Protein AF-M5G7X9-F1 (afdb_monomer_lite)

Sequence (302 aa):
MVVLEAIARPTIDKAMAALERKAQIYDKLQKGQTGGLSEKEYDMLLVDFDRKAMEDRYESGSGSEDEDESLRVPKAPTEDDPIVEYEDEFGRVRTARKSEVPRHLAKQDEDEPPEEEFDPYLLRGAETLGHFPVFEPSAERVAQIAESSKETNPAQHYDSTYENRARAAGFYQFSKDEEVRKKEMEELKKTREETERRRKEEGVDDEEEDIGPQPAAVAEPAEVPKPEEKQGPVLSKAAEKRKRELEERRQLIEAKRRKVFGDEEMQRRNEAARFKAADDFLAELEQEILSKGKGKAKSPES

Organism: Dacryopinax primogenitus (strain DJM 731) (NCBI:txid1858805)

Foldseek 3Di:
DDDPPPDDPVVVVVVVVVVVLVVQLVVLVLVQFCSLDAPVRVVPDPDDSVVVNVCVVVVDDDDDVPPPCVVPDDDDDDPPWDWDWWQDPVRDTDIDTNRNHRPVGRDRPPPDDPPPPPPVPPDDDDPCPPDDPDDDDDPVRVVVVVVVCVVPDPLPDDDCVPPPDDDDPPDDDADSDPVRNVVVVVVVVVVVVVVVVVCVVVPVDPPVPPPDPDPPDDDDDDDDDDDDDDDPDPPPPVRVVVVVVVVVVVVVVVVVVCVPQNDVRVVVVVVVVVVVVVVVVVVVVVVVVVVVVVPPDDDDDD

Secondary structure (DSSP, 8-state):
---STTS-HHHHHHHHHHHHHHHHHHHHHHTTB-TT--HHHHHT-SS-HHHHHHHHHHS-S-SSTTS-GGGS--PPPPTT--EEEEE-TTS-EEEEEGGGSBGGGSPP-TTSPP--S--TT---SSTTTT--------HHHHHHHHHHHHHS-TT----GGG--SPPPTT--PPPSSHHHHHHHHHHHHHHHHHHHHHHHHTT------------------PPPPPP--PPPP---HHHHHHHHHHHHHHHHHHHHHHHHH-HHHHHHHHHHHHHHHHHHHHHHHHHHHHHHHTT---PPP-

pLDDT: mean 75.19, std 17.28, range [33.69, 96.75]

InterPro domains:
  IPR025066 Coiled-coil domain-containing protein 174-like [PTHR15885] (9-265)

Structure (mmCIF, N/CA/C/O backbone):
data_AF-M5G7X9-F1
#
_entry.id   AF-M5G7X9-F1
#
loop_
_atom_site.group_PDB
_atom_site.id
_atom_site.type_symbol
_atom_site.label_atom_id
_atom_site.label_alt_id
_atom_site.label_comp_id
_atom_site.label_asym_id
_atom_site.label_entity_id
_atom_site.label_seq_id
_atom_site.pdbx_PDB_ins_code
_atom_site.Cartn_x
_atom_site.Cartn_y
_atom_site.Cartn_z
_atom_site.occupancy
_atom_site.B_iso_or_equiv
_atom_site.auth_seq_id
_atom_site.auth_comp_id
_atom_site.auth_asym_id
_atom_site.auth_atom_id
_atom_site.pdbx_PDB_model_num
ATOM 1 N N . MET A 1 1 ? 42.054 5.522 3.081 1.00 43.44 1 MET A N 1
ATOM 2 C CA . MET A 1 1 ? 41.901 5.565 1.612 1.00 43.44 1 MET A CA 1
ATOM 3 C C . MET A 1 1 ? 42.621 4.371 0.974 1.00 43.44 1 MET A C 1
ATOM 5 O O . MET A 1 1 ? 43.519 4.577 0.181 1.00 43.44 1 MET A O 1
ATOM 9 N N . VAL A 1 2 ? 42.277 3.127 1.344 1.00 49.31 2 VAL A N 1
ATOM 10 C CA . VAL A 1 2 ? 42.862 1.904 0.747 1.00 49.31 2 VAL A CA 1
ATOM 11 C C . VAL A 1 2 ? 41.882 0.734 0.942 1.00 49.31 2 VAL A C 1
ATOM 13 O O . VAL A 1 2 ? 42.030 -0.007 1.902 1.00 49.31 2 VAL A O 1
ATOM 16 N N . VAL A 1 3 ? 40.839 0.595 0.108 1.00 48.19 3 VAL A N 1
ATOM 17 C CA . VAL A 1 3 ? 40.066 -0.677 -0.001 1.00 48.19 3 VAL A CA 1
ATOM 18 C C . VAL A 1 3 ? 39.431 -0.890 -1.397 1.00 48.19 3 VAL A C 1
ATOM 20 O O . VAL A 1 3 ? 38.517 -1.690 -1.541 1.00 48.19 3 VAL A O 1
ATOM 23 N N . LEU A 1 4 ? 39.875 -0.199 -2.456 1.00 54.50 4 LEU A N 1
ATOM 24 C CA . LEU A 1 4 ? 39.346 -0.422 -3.821 1.00 54.50 4 LEU A CA 1
ATOM 25 C C . LEU A 1 4 ? 40.272 -1.269 -4.716 1.00 54.50 4 LEU A C 1
ATOM 27 O O . LEU A 1 4 ? 39.896 -1.623 -5.826 1.00 54.50 4 LEU A O 1
ATOM 31 N N . GLU A 1 5 ? 41.465 -1.639 -4.243 1.00 55.75 5 GLU A N 1
ATOM 32 C CA . GLU A 1 5 ? 42.507 -2.280 -5.066 1.00 55.75 5 GLU A CA 1
ATOM 33 C C . GLU A 1 5 ? 42.349 -3.798 -5.286 1.00 55.75 5 GLU A C 1
ATOM 35 O O . GLU A 1 5 ? 43.158 -4.392 -5.994 1.00 55.75 5 GLU A O 1
ATOM 40 N N . ALA A 1 6 ? 41.322 -4.446 -4.725 1.00 60.72 6 ALA A N 1
ATOM 41 C CA . ALA A 1 6 ? 41.191 -5.910 -4.762 1.00 60.72 6 ALA A CA 1
ATOM 42 C C . ALA A 1 6 ? 40.149 -6.456 -5.760 1.00 60.72 6 ALA A C 1
ATOM 44 O O . ALA A 1 6 ? 39.876 -7.656 -5.752 1.00 60.72 6 ALA A O 1
ATOM 45 N N . ILE A 1 7 ? 39.562 -5.623 -6.627 1.00 64.12 7 ILE A N 1
ATOM 46 C CA . ILE A 1 7 ? 38.724 -6.115 -7.733 1.00 64.12 7 ILE A CA 1
ATOM 47 C C . ILE A 1 7 ? 39.639 -6.356 -8.936 1.00 64.12 7 ILE A C 1
ATOM 49 O O . ILE A 1 7 ? 40.389 -5.470 -9.345 1.00 64.12 7 ILE A O 1
ATOM 53 N N . ALA A 1 8 ? 39.611 -7.565 -9.500 1.00 73.94 8 ALA A N 1
ATOM 54 C CA . ALA A 1 8 ? 40.471 -7.915 -10.623 1.00 73.94 8 ALA A CA 1
ATOM 55 C C . ALA A 1 8 ? 40.231 -6.953 -11.806 1.00 73.94 8 ALA A C 1
ATOM 57 O O . ALA A 1 8 ? 39.091 -6.698 -12.197 1.00 73.94 8 ALA A O 1
ATOM 58 N N . ARG A 1 9 ? 41.303 -6.448 -12.424 1.00 74.81 9 ARG A N 1
ATOM 59 C CA . ARG A 1 9 ? 41.232 -5.605 -13.634 1.00 74.81 9 ARG A CA 1
ATOM 60 C C . ARG A 1 9 ? 40.264 -6.134 -14.715 1.00 74.81 9 ARG A C 1
ATOM 62 O O . ARG A 1 9 ? 39.396 -5.367 -15.114 1.00 74.81 9 ARG A O 1
ATOM 69 N N . PRO A 1 10 ? 40.250 -7.437 -15.080 1.00 76.75 10 PRO A N 1
ATOM 70 C CA . PRO A 1 10 ? 39.301 -7.945 -16.079 1.00 76.75 10 PRO A CA 1
ATOM 71 C C . PRO A 1 10 ? 37.828 -7.880 -15.647 1.00 76.75 10 PRO A C 1
ATOM 73 O O . PRO A 1 10 ? 36.942 -7.857 -16.497 1.00 76.75 10 PRO A O 1
ATOM 76 N N . THR A 1 11 ? 37.531 -7.878 -14.344 1.00 83.69 11 THR A N 1
ATOM 77 C CA . THR A 1 11 ? 36.159 -7.654 -13.858 1.00 83.69 11 THR A CA 1
ATOM 78 C C . THR A 1 11 ? 35.755 -6.185 -13.944 1.00 83.69 11 THR A C 1
ATOM 80 O O . THR A 1 11 ? 34.597 -5.909 -14.247 1.00 83.69 11 THR A O 1
ATOM 83 N N . ILE A 1 12 ? 36.698 -5.255 -13.762 1.00 87.94 12 ILE A N 1
ATOM 84 C CA . ILE A 1 12 ? 36.462 -3.815 -13.941 1.00 87.94 12 ILE A CA 1
ATOM 85 C C . ILE A 1 12 ? 36.233 -3.507 -15.421 1.00 87.94 12 ILE A C 1
ATOM 87 O O . ILE A 1 12 ? 35.232 -2.884 -15.753 1.00 87.94 12 ILE A O 1
ATOM 91 N N . ASP A 1 13 ? 37.080 -4.027 -16.310 1.00 87.81 13 ASP A N 1
ATOM 92 C CA . ASP A 1 13 ? 36.965 -3.796 -17.755 1.00 87.81 13 ASP A CA 1
ATOM 93 C C . ASP A 1 13 ? 35.621 -4.311 -18.304 1.00 87.81 13 ASP A C 1
ATOM 95 O O . ASP A 1 13 ? 34.958 -3.641 -19.095 1.00 87.81 13 ASP A O 1
ATOM 99 N N . LYS A 1 14 ? 35.155 -5.476 -17.827 1.00 88.62 14 LYS A N 1
ATOM 100 C CA . LYS A 1 14 ? 33.826 -6.014 -18.168 1.00 88.62 14 LYS A CA 1
ATOM 101 C C . LYS A 1 14 ? 32.685 -5.152 -17.627 1.00 88.62 14 LYS A C 1
ATOM 103 O O . LYS A 1 14 ? 31.698 -4.947 -18.332 1.00 88.62 14 LYS A O 1
ATOM 108 N N . ALA A 1 15 ? 32.804 -4.662 -16.393 1.00 88.19 15 ALA A N 1
ATOM 109 C CA . ALA A 1 15 ? 31.803 -3.783 -15.797 1.00 88.19 15 ALA A CA 1
ATOM 110 C C . ALA A 1 15 ? 31.726 -2.442 -16.543 1.00 88.19 15 ALA A C 1
ATOM 112 O O . ALA A 1 15 ? 30.629 -1.980 -16.847 1.00 88.19 15 ALA A O 1
ATOM 113 N N . MET A 1 16 ? 32.873 -1.867 -16.911 1.00 89.62 16 MET A N 1
ATOM 114 C CA . MET A 1 16 ? 32.953 -0.658 -17.730 1.00 89.62 16 MET A CA 1
ATOM 115 C C . MET A 1 16 ? 32.328 -0.879 -19.107 1.00 89.62 16 MET A C 1
ATOM 117 O O . MET A 1 16 ? 31.471 -0.100 -19.503 1.00 89.62 16 MET A O 1
ATOM 121 N N . ALA A 1 17 ? 32.648 -1.981 -19.791 1.00 89.12 17 ALA A N 1
ATOM 122 C CA . ALA A 1 17 ? 32.038 -2.303 -21.081 1.00 89.12 17 ALA A CA 1
ATOM 123 C C . ALA A 1 17 ? 30.507 -2.461 -20.993 1.00 89.12 17 ALA A C 1
ATOM 125 O O . ALA A 1 17 ? 29.781 -2.028 -21.888 1.00 89.12 17 ALA A O 1
ATOM 126 N N . ALA A 1 18 ? 29.992 -3.053 -19.911 1.00 89.81 18 ALA A N 1
ATOM 127 C CA . ALA A 1 18 ? 28.552 -3.171 -19.687 1.00 89.81 18 ALA A CA 1
ATOM 128 C C . ALA A 1 18 ? 27.891 -1.812 -19.400 1.00 89.81 18 ALA A C 1
ATOM 130 O O . ALA A 1 18 ? 26.800 -1.549 -19.904 1.00 89.81 18 ALA A O 1
ATOM 131 N N . LEU A 1 19 ? 28.541 -0.946 -18.618 1.00 90.38 19 LEU A N 1
ATOM 132 C CA . LEU A 1 19 ? 28.062 0.412 -18.351 1.00 90.38 19 LEU A CA 1
ATOM 133 C C . LEU A 1 19 ? 28.084 1.278 -19.611 1.00 90.38 19 LEU A C 1
ATOM 135 O O . LEU A 1 19 ? 27.112 1.978 -19.871 1.00 90.38 19 LEU A O 1
ATOM 139 N N . GLU A 1 20 ? 29.131 1.175 -20.429 1.00 89.25 20 GLU A N 1
ATOM 140 C CA . GLU A 1 20 ? 29.214 1.864 -21.719 1.00 89.25 20 GLU A CA 1
ATOM 141 C C . GLU A 1 20 ? 28.076 1.451 -22.656 1.00 89.25 20 GLU A C 1
ATOM 143 O O . GLU A 1 20 ? 27.445 2.313 -23.262 1.00 89.25 20 GLU A O 1
ATOM 148 N N . ARG A 1 21 ? 27.768 0.149 -22.751 1.00 87.50 21 ARG A N 1
ATOM 149 C CA . ARG A 1 21 ? 26.630 -0.337 -23.550 1.00 87.50 21 ARG A CA 1
ATOM 150 C C . ARG A 1 21 ? 25.301 0.224 -23.048 1.00 87.50 21 ARG A C 1
ATOM 152 O O . ARG A 1 21 ? 24.490 0.674 -23.848 1.00 87.50 21 ARG A O 1
ATOM 159 N N . LYS A 1 22 ? 25.088 0.240 -21.730 1.00 90.38 22 LYS A N 1
ATOM 160 C CA . LYS A 1 22 ? 23.868 0.802 -21.129 1.00 90.38 22 LYS A CA 1
ATOM 161 C C . LYS A 1 22 ? 23.750 2.306 -21.359 1.00 90.38 22 LYS A C 1
ATOM 163 O O . LYS A 1 22 ? 22.659 2.767 -21.662 1.00 90.38 22 LYS A O 1
ATOM 168 N N . ALA A 1 23 ? 24.854 3.046 -21.260 1.00 89.81 23 ALA A N 1
ATOM 169 C CA . ALA A 1 23 ? 24.882 4.475 -21.555 1.00 89.81 23 ALA A CA 1
ATOM 170 C C . ALA A 1 23 ? 24.507 4.748 -23.021 1.00 89.81 23 ALA A C 1
ATOM 172 O O . ALA A 1 23 ? 23.676 5.601 -23.292 1.00 89.81 23 ALA A O 1
ATOM 173 N N . GLN A 1 24 ? 25.034 3.961 -23.965 1.00 87.75 24 GLN A N 1
ATOM 174 C CA . GLN A 1 24 ? 24.669 4.086 -25.382 1.00 87.75 24 GLN A CA 1
ATOM 175 C C . GLN A 1 24 ? 23.181 3.822 -25.641 1.00 87.75 24 GLN A C 1
ATOM 177 O O . GLN A 1 24 ? 22.572 4.531 -26.436 1.00 87.75 24 GLN A O 1
ATOM 182 N N . ILE A 1 25 ? 22.603 2.806 -24.994 1.00 89.88 25 ILE A N 1
ATOM 183 C CA . ILE A 1 25 ? 21.169 2.506 -25.102 1.00 89.88 25 ILE A CA 1
ATOM 184 C C . ILE A 1 25 ? 20.348 3.654 -24.509 1.00 89.88 25 ILE A C 1
ATOM 186 O O . ILE A 1 25 ? 19.418 4.131 -25.147 1.00 89.88 25 ILE A O 1
ATOM 190 N N . TYR A 1 26 ? 20.723 4.135 -23.323 1.00 89.69 26 TYR A N 1
ATOM 191 C CA . TYR A 1 26 ? 20.041 5.232 -22.643 1.00 89.69 26 TYR A CA 1
ATOM 192 C C . TYR A 1 26 ? 20.028 6.518 -23.484 1.00 89.69 26 TYR A C 1
ATOM 194 O O . TYR A 1 26 ? 18.974 7.127 -23.636 1.00 89.69 26 TYR A O 1
ATOM 202 N N . ASP A 1 27 ? 21.154 6.881 -24.104 1.00 87.88 27 ASP A N 1
ATOM 203 C CA . ASP A 1 27 ? 21.241 8.064 -24.968 1.00 87.88 27 ASP A CA 1
ATOM 204 C C . ASP A 1 27 ? 20.324 7.949 -26.196 1.00 87.88 27 ASP A C 1
ATOM 206 O O . ASP A 1 27 ? 19.719 8.931 -26.622 1.00 87.88 27 ASP A O 1
ATOM 210 N N . LYS A 1 28 ? 20.195 6.745 -26.770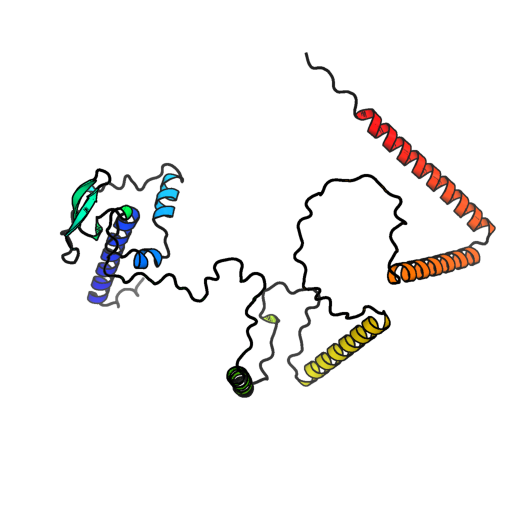 1.00 88.69 28 LYS A N 1
ATOM 211 C CA . LYS A 1 28 ? 19.285 6.482 -27.898 1.00 88.69 28 LYS A CA 1
ATOM 212 C C . LYS A 1 28 ? 17.819 6.566 -27.473 1.00 88.69 28 LYS A C 1
ATOM 214 O O . LYS A 1 28 ? 17.022 7.183 -28.176 1.00 88.69 28 LYS A O 1
ATOM 219 N N . LEU A 1 29 ? 17.481 6.014 -26.306 1.00 89.94 29 LEU A N 1
ATOM 220 C CA . LEU A 1 29 ? 16.134 6.094 -25.733 1.00 89.94 29 LEU A CA 1
ATOM 221 C C . LEU A 1 29 ? 15.746 7.537 -25.395 1.00 89.94 29 LEU A C 1
ATOM 223 O O . LEU A 1 29 ? 14.636 7.960 -25.705 1.00 89.94 29 LEU A O 1
ATOM 227 N N . GLN A 1 30 ? 16.672 8.324 -24.841 1.00 87.19 30 GLN A N 1
ATOM 228 C CA . GLN A 1 30 ? 16.457 9.748 -24.571 1.00 87.19 30 GLN A CA 1
ATOM 229 C C . GLN A 1 30 ? 16.220 10.553 -25.860 1.00 87.19 30 GLN A C 1
ATOM 231 O O . GLN A 1 30 ? 15.453 11.511 -25.857 1.00 87.19 30 GLN A O 1
ATOM 236 N N . LYS A 1 31 ? 16.824 10.134 -26.980 1.00 85.81 31 LYS A N 1
ATOM 237 C CA . LYS A 1 31 ? 16.598 10.709 -28.317 1.00 85.81 31 LYS A CA 1
ATOM 238 C C . LYS A 1 31 ? 15.306 10.229 -28.998 1.00 85.81 31 LYS A C 1
ATOM 240 O O . LYS A 1 31 ? 15.026 10.663 -30.113 1.00 85.81 31 LYS A O 1
ATOM 245 N N . GLY A 1 32 ? 14.527 9.342 -28.371 1.00 85.81 32 GLY A N 1
ATOM 246 C CA . GLY A 1 32 ? 13.296 8.779 -28.944 1.00 85.81 32 GLY A CA 1
ATOM 247 C C . GLY A 1 32 ? 13.525 7.683 -29.996 1.00 85.81 32 GLY A C 1
ATOM 248 O O . GLY A 1 32 ? 12.621 7.354 -30.769 1.00 85.81 32 GLY A O 1
ATOM 249 N N . GLN A 1 33 ? 14.733 7.121 -30.056 1.00 89.94 33 GLN A N 1
ATOM 250 C CA . GLN A 1 33 ? 15.050 5.960 -30.891 1.00 89.94 33 GLN A CA 1
ATOM 251 C C . GLN A 1 33 ? 14.766 4.663 -30.122 1.00 89.94 33 GLN A C 1
ATOM 253 O O . GLN A 1 33 ? 14.708 4.660 -28.894 1.00 89.94 33 GLN A O 1
ATOM 258 N N . THR A 1 34 ? 14.629 3.538 -30.824 1.00 85.88 34 THR A N 1
ATOM 259 C CA . THR A 1 34 ? 14.343 2.230 -30.193 1.00 85.88 34 THR A CA 1
ATOM 260 C C . THR A 1 34 ? 15.464 1.726 -29.278 1.00 85.88 34 THR A C 1
ATOM 262 O O . THR A 1 34 ? 15.233 0.872 -28.425 1.00 85.88 34 THR A O 1
ATOM 265 N N . GLY A 1 35 ? 16.713 2.172 -29.474 1.00 86.44 35 GLY A N 1
ATOM 266 C CA . GLY A 1 35 ? 17.860 1.684 -28.701 1.00 86.44 35 GLY A CA 1
ATOM 267 C C . GLY A 1 35 ? 18.172 0.194 -28.910 1.00 86.44 35 GLY A C 1
ATOM 268 O O . GLY A 1 35 ? 19.033 -0.344 -28.219 1.00 86.44 35 GLY A O 1
ATOM 269 N N . GLY A 1 36 ? 17.513 -0.458 -29.876 1.00 84.31 36 GLY A N 1
ATOM 270 C CA . GLY A 1 36 ? 17.619 -1.894 -30.144 1.00 84.31 36 GLY A CA 1
ATOM 271 C C . GLY A 1 36 ? 16.757 -2.767 -29.228 1.00 84.31 36 GLY A C 1
ATOM 272 O O . GLY A 1 36 ? 16.907 -3.983 -29.273 1.00 84.31 36 GLY A O 1
ATOM 273 N N . LEU A 1 37 ? 15.884 -2.164 -28.414 1.00 85.88 37 LEU A N 1
ATOM 274 C CA . LEU A 1 37 ? 14.914 -2.875 -27.583 1.00 85.88 37 LEU A CA 1
ATOM 275 C C . LEU A 1 37 ? 13.613 -3.116 -28.354 1.00 85.88 37 LEU A C 1
ATOM 277 O O . LEU A 1 37 ? 13.232 -2.320 -29.217 1.00 85.88 37 LEU A O 1
ATOM 281 N N . SER A 1 38 ? 12.932 -4.207 -28.017 1.00 85.06 38 SER A N 1
ATOM 282 C CA . SER A 1 38 ? 11.531 -4.420 -28.387 1.00 85.06 38 SER A CA 1
ATOM 283 C C . SER A 1 38 ? 10.599 -3.512 -27.576 1.00 85.06 38 SER A C 1
ATOM 285 O O . SER A 1 38 ? 10.977 -2.982 -26.531 1.00 85.06 38 SER A O 1
ATOM 287 N N . GLU A 1 39 ? 9.362 -3.344 -28.040 1.00 82.00 39 GLU A N 1
ATOM 288 C CA . GLU A 1 39 ? 8.352 -2.531 -27.351 1.00 82.00 39 GLU A CA 1
ATOM 289 C C . GLU A 1 39 ? 8.027 -3.087 -25.954 1.00 82.00 39 GLU A C 1
ATOM 291 O O . GLU A 1 39 ? 8.019 -2.341 -24.984 1.00 82.00 39 GLU A O 1
ATOM 296 N N . LYS A 1 40 ? 7.931 -4.414 -25.801 1.00 83.81 40 LYS A N 1
ATOM 297 C CA . LYS A 1 40 ? 7.737 -5.057 -24.489 1.00 83.81 40 LYS A CA 1
ATOM 298 C C . LYS A 1 40 ? 8.911 -4.827 -23.546 1.00 83.81 40 LYS A C 1
ATOM 300 O O . LYS A 1 40 ? 8.727 -4.590 -22.355 1.00 83.81 40 LYS A O 1
ATOM 305 N N . GLU A 1 41 ? 10.136 -4.919 -24.062 1.00 85.19 41 GLU A N 1
ATOM 306 C CA . GLU A 1 41 ? 11.318 -4.605 -23.263 1.00 85.19 41 GLU A CA 1
ATOM 307 C C . GLU A 1 41 ? 11.329 -3.143 -22.850 1.00 85.19 41 GLU A C 1
ATOM 309 O O . GLU A 1 41 ? 11.658 -2.872 -21.701 1.00 85.19 41 GLU A O 1
ATOM 314 N N . TYR A 1 42 ? 10.923 -2.235 -23.742 1.00 84.81 42 TYR A N 1
ATOM 315 C CA . TYR A 1 42 ? 10.728 -0.823 -23.434 1.00 84.81 42 TYR A CA 1
ATOM 316 C C . TYR A 1 42 ? 9.687 -0.621 -22.321 1.00 84.81 42 TYR A C 1
ATOM 318 O O . TYR A 1 42 ? 9.982 0.063 -21.347 1.00 84.81 42 TYR A O 1
ATOM 326 N N . ASP A 1 43 ? 8.526 -1.269 -22.403 1.00 84.50 43 ASP A N 1
ATOM 327 C CA . ASP A 1 43 ? 7.449 -1.152 -21.408 1.00 84.50 43 ASP A CA 1
ATOM 328 C C . ASP A 1 43 ? 7.841 -1.706 -20.031 1.00 84.50 43 ASP A C 1
ATOM 330 O O . ASP A 1 43 ? 7.325 -1.280 -18.997 1.00 84.50 43 ASP A O 1
ATOM 334 N N . MET A 1 44 ? 8.795 -2.640 -19.990 1.00 88.38 44 MET A N 1
ATOM 335 C CA . MET A 1 44 ? 9.388 -3.119 -18.741 1.00 88.38 44 MET A CA 1
ATOM 336 C C . MET A 1 44 ? 10.368 -2.117 -18.106 1.00 88.38 44 MET A C 1
ATOM 338 O O . MET A 1 44 ? 10.765 -2.314 -16.950 1.00 88.38 44 MET A O 1
ATOM 342 N N . LEU A 1 45 ? 10.803 -1.063 -18.813 1.00 88.06 45 LEU A N 1
ATOM 343 C CA . LEU A 1 45 ? 11.665 -0.044 -18.215 1.00 88.06 45 LEU A CA 1
ATOM 344 C C . LEU A 1 45 ? 10.875 0.769 -17.188 1.00 88.06 45 LEU A C 1
ATOM 346 O O . LEU A 1 45 ? 9.769 1.240 -17.414 1.00 88.06 45 LEU A O 1
ATOM 350 N N . LEU A 1 46 ? 11.508 1.007 -16.039 1.00 89.69 46 LEU A N 1
ATOM 351 C CA . LEU A 1 46 ? 10.928 1.822 -14.968 1.00 89.69 46 LEU A CA 1
ATOM 352 C C . LEU A 1 46 ? 10.830 3.310 -15.341 1.00 89.69 46 LEU A C 1
ATOM 354 O O . LEU A 1 46 ? 10.156 4.072 -14.650 1.00 89.69 46 LEU A O 1
ATOM 358 N N . VAL A 1 47 ? 11.570 3.735 -16.367 1.00 88.19 47 VAL A N 1
ATOM 359 C CA . VAL A 1 47 ? 11.635 5.123 -16.820 1.00 88.19 47 VAL A CA 1
ATOM 360 C C . VAL A 1 47 ? 10.830 5.246 -18.102 1.00 88.19 47 VAL A C 1
ATOM 362 O O . VAL A 1 47 ? 11.200 4.667 -19.118 1.00 88.19 47 VAL A O 1
ATOM 365 N N . ASP A 1 48 ? 9.779 6.053 -18.046 1.00 88.75 48 ASP A N 1
ATOM 366 C CA . ASP A 1 48 ? 9.036 6.496 -19.220 1.00 88.75 48 ASP A CA 1
ATOM 367 C C . ASP A 1 48 ? 9.819 7.629 -19.904 1.00 88.75 48 ASP A C 1
ATOM 369 O O . ASP A 1 48 ? 9.841 8.774 -19.435 1.00 88.75 48 ASP A O 1
ATOM 373 N N . PHE A 1 49 ? 10.524 7.293 -20.988 1.00 87.00 49 PHE A N 1
ATOM 374 C CA . PHE A 1 49 ? 11.346 8.258 -21.722 1.00 87.00 49 PHE A CA 1
ATOM 375 C C . PHE A 1 49 ? 10.505 9.254 -22.521 1.00 87.00 49 PHE A C 1
ATOM 377 O O . PHE A 1 49 ? 10.982 10.362 -22.762 1.00 87.00 49 PHE A O 1
ATOM 384 N N . ASP A 1 50 ? 9.267 8.916 -22.886 1.00 84.94 50 ASP A N 1
ATOM 385 C CA . ASP A 1 50 ? 8.391 9.831 -23.624 1.00 84.94 50 ASP A CA 1
ATOM 386 C C . ASP A 1 50 ? 7.912 10.956 -22.730 1.00 84.94 50 ASP A C 1
ATOM 388 O O . ASP A 1 50 ? 7.999 12.137 -23.078 1.00 84.94 50 ASP A O 1
ATOM 392 N N . ARG A 1 51 ? 7.450 10.589 -21.532 1.00 87.12 51 ARG A N 1
ATOM 393 C CA . ARG A 1 51 ? 7.065 11.562 -20.521 1.00 87.12 51 ARG A CA 1
ATOM 394 C C . ARG A 1 51 ? 8.261 12.399 -20.091 1.00 87.12 51 ARG A C 1
ATOM 396 O O . ARG A 1 51 ? 8.122 13.615 -19.988 1.00 87.12 51 ARG A O 1
ATOM 403 N N . LYS A 1 52 ? 9.425 11.776 -19.891 1.00 84.12 52 LYS A N 1
ATOM 404 C CA . LYS A 1 52 ? 10.655 12.484 -19.526 1.00 84.12 52 LYS A CA 1
ATOM 405 C C . LYS A 1 52 ? 11.078 13.494 -20.594 1.00 84.12 52 LYS A C 1
ATOM 407 O O . LYS A 1 52 ? 11.344 14.643 -20.269 1.00 84.12 52 LYS A O 1
ATOM 412 N N . ALA A 1 53 ? 11.062 13.105 -21.868 1.00 80.06 53 ALA A N 1
ATOM 413 C CA . ALA A 1 53 ? 11.393 14.003 -22.971 1.00 80.06 53 ALA A CA 1
ATOM 414 C C . ALA A 1 53 ? 10.406 15.177 -23.102 1.00 80.06 53 ALA A C 1
ATOM 416 O O . ALA A 1 53 ? 10.771 16.230 -23.623 1.00 80.06 53 ALA A O 1
ATOM 417 N N . MET A 1 54 ? 9.156 15.016 -22.657 1.00 78.25 54 MET A N 1
ATOM 418 C CA . MET A 1 54 ? 8.196 16.119 -22.555 1.00 78.25 54 MET A CA 1
ATOM 419 C C . MET A 1 54 ? 8.477 16.999 -21.331 1.00 78.25 54 MET A C 1
ATOM 421 O O . MET A 1 54 ? 8.516 18.217 -21.461 1.00 78.25 54 MET A O 1
ATOM 425 N N . GLU A 1 55 ? 8.704 16.407 -20.159 1.00 78.06 55 GLU A N 1
ATOM 426 C CA . GLU A 1 55 ? 9.010 17.113 -18.906 1.00 78.06 55 GLU A CA 1
ATOM 427 C C . GLU A 1 55 ? 10.264 17.990 -19.038 1.00 78.06 55 GLU A C 1
ATOM 429 O O . GLU A 1 55 ? 10.195 19.188 -18.758 1.00 78.06 55 GLU A O 1
ATOM 434 N N . ASP A 1 56 ? 11.336 17.451 -19.627 1.00 70.56 56 ASP A N 1
ATOM 435 C CA . ASP A 1 56 ? 12.582 18.172 -19.922 1.00 70.56 56 ASP A CA 1
ATOM 436 C C . ASP A 1 56 ? 12.352 19.378 -20.867 1.00 70.56 56 ASP A C 1
ATOM 438 O O . ASP A 1 56 ? 13.045 20.394 -20.775 1.00 70.56 56 ASP A O 1
ATOM 442 N N . ARG A 1 57 ? 11.344 19.321 -21.757 1.00 67.12 57 ARG A N 1
ATOM 443 C CA . ARG A 1 57 ? 10.960 20.457 -22.626 1.00 67.12 57 ARG A CA 1
ATOM 444 C C . ARG A 1 57 ? 10.160 21.531 -21.885 1.00 67.12 57 ARG A C 1
ATOM 446 O O . ARG A 1 57 ? 10.233 22.701 -22.268 1.00 67.12 57 ARG A O 1
ATOM 453 N N . TYR A 1 58 ? 9.379 21.163 -20.867 1.00 64.00 58 TYR A N 1
ATOM 454 C CA . TYR A 1 58 ? 8.503 22.085 -20.131 1.00 64.00 58 TYR A CA 1
ATOM 455 C C . TYR A 1 58 ? 9.162 22.699 -18.883 1.00 64.00 58 TYR A C 1
ATOM 457 O O . TYR A 1 58 ? 8.821 23.830 -18.534 1.00 64.00 58 TYR A O 1
ATOM 465 N N . GLU A 1 59 ? 10.135 22.034 -18.248 1.00 62.06 59 GLU A N 1
ATOM 466 C CA . GLU A 1 59 ? 10.848 22.510 -17.043 1.00 62.06 59 GLU A CA 1
ATOM 467 C C . GLU A 1 59 ? 11.862 23.658 -17.279 1.00 62.06 59 GLU A C 1
ATOM 469 O O . GLU A 1 59 ? 12.651 23.986 -16.398 1.00 62.06 59 GLU A O 1
ATOM 474 N N . SER A 1 60 ? 11.753 24.389 -18.397 1.00 47.12 60 SER A N 1
ATOM 475 C CA . SER A 1 60 ? 12.442 25.664 -18.676 1.00 47.12 60 SER A CA 1
ATOM 476 C C . SER A 1 60 ? 13.939 25.575 -19.019 1.00 47.12 60 SER A C 1
ATOM 478 O O . SER A 1 60 ? 14.793 25.551 -18.143 1.00 47.12 60 SER A O 1
ATOM 480 N N . GLY A 1 61 ? 14.271 25.749 -20.308 1.00 51.38 61 GLY A N 1
ATOM 481 C CA . GLY A 1 61 ? 15.417 26.560 -20.767 1.00 51.38 61 GLY A CA 1
ATOM 482 C C . GLY A 1 61 ? 16.831 26.185 -20.296 1.00 51.38 61 GLY A C 1
ATOM 483 O O . GLY A 1 61 ? 17.743 26.992 -20.461 1.00 51.38 61 GLY A O 1
ATOM 484 N N . SER A 1 62 ? 17.033 25.001 -19.720 1.00 48.19 62 SER A N 1
ATOM 485 C CA . SER A 1 62 ? 18.303 24.582 -19.131 1.00 48.19 62 SER A CA 1
ATOM 486 C C . SER A 1 62 ? 18.695 23.178 -19.590 1.00 48.19 62 SER A C 1
ATOM 488 O O . SER A 1 62 ? 18.592 22.213 -18.845 1.00 48.19 62 SER A O 1
ATOM 490 N N . GLY A 1 63 ? 19.233 23.112 -20.809 1.00 50.50 63 GLY A N 1
ATOM 491 C CA . GLY A 1 63 ? 20.559 22.523 -21.008 1.00 50.50 63 GLY A CA 1
ATOM 492 C C . GLY A 1 63 ? 20.699 21.001 -20.982 1.00 50.50 63 GLY A C 1
ATOM 493 O O . GLY A 1 63 ? 21.431 20.483 -20.145 1.00 50.50 63 GLY A O 1
ATOM 494 N N . SER A 1 64 ? 20.143 20.309 -21.979 1.00 51.31 64 SER A N 1
ATOM 495 C CA . SER A 1 64 ? 20.754 19.052 -22.453 1.00 51.31 64 SER A CA 1
ATOM 496 C C . SER A 1 64 ? 20.737 18.854 -23.977 1.00 51.31 64 SER A C 1
ATOM 498 O O . SER A 1 64 ? 21.303 17.880 -24.457 1.00 51.31 64 SER A O 1
ATOM 500 N N . GLU A 1 65 ? 20.116 19.749 -24.756 1.00 52.44 65 GLU A N 1
ATOM 501 C CA . GLU A 1 65 ? 20.184 19.709 -26.232 1.00 52.44 65 GLU A CA 1
ATOM 502 C C . GLU A 1 65 ? 21.461 20.374 -26.792 1.00 52.44 65 GLU A C 1
ATOM 504 O O . GLU A 1 65 ? 21.762 20.211 -27.969 1.00 52.44 65 GLU A O 1
ATOM 509 N N . ASP A 1 66 ? 22.225 21.092 -25.955 1.00 53.31 66 ASP A N 1
ATOM 510 C CA . ASP A 1 66 ? 23.509 21.732 -26.305 1.00 53.31 66 ASP A CA 1
ATOM 511 C C . ASP A 1 66 ? 24.702 20.978 -25.688 1.00 53.31 66 ASP A C 1
ATOM 513 O O . ASP A 1 66 ? 25.727 21.554 -25.323 1.00 53.31 66 ASP A O 1
ATOM 517 N N . GLU A 1 67 ? 24.567 19.663 -25.505 1.00 60.09 67 GLU A N 1
ATOM 518 C CA . GLU A 1 67 ? 25.756 18.828 -25.391 1.00 60.09 67 GLU A CA 1
ATOM 519 C C . GLU A 1 67 ? 26.384 18.755 -26.780 1.00 60.09 67 GLU A C 1
ATOM 521 O O . GLU A 1 67 ? 25.837 18.132 -27.689 1.00 60.09 67 GLU A O 1
ATOM 526 N N . ASP A 1 68 ? 27.512 19.443 -26.954 1.00 63.53 68 ASP A N 1
ATOM 527 C CA . ASP A 1 68 ? 28.249 19.485 -28.212 1.00 63.53 68 ASP A CA 1
ATOM 528 C C . ASP A 1 68 ? 28.640 18.063 -28.649 1.00 63.53 68 ASP A C 1
ATOM 530 O O . ASP A 1 68 ? 29.657 17.499 -28.235 1.00 63.53 68 ASP A O 1
ATOM 534 N N . GLU A 1 69 ? 27.816 17.468 -29.514 1.00 66.19 69 GLU A N 1
ATOM 535 C CA . GLU A 1 69 ? 28.025 16.122 -30.044 1.00 66.19 69 GLU A CA 1
ATOM 536 C C . GLU A 1 69 ? 29.342 16.011 -30.828 1.00 66.19 69 GLU A C 1
ATOM 538 O O . GLU A 1 69 ? 29.830 14.902 -31.047 1.00 66.19 69 GLU A O 1
ATOM 543 N N . SER A 1 70 ? 29.965 17.137 -31.203 1.00 71.56 70 SER A N 1
ATOM 544 C CA . SER A 1 70 ? 31.275 17.150 -31.856 1.00 71.56 70 SER A CA 1
ATOM 545 C C . SER A 1 70 ? 32.433 16.806 -30.908 1.00 71.56 70 SER A C 1
ATOM 547 O O . SER A 1 70 ? 33.475 16.330 -31.368 1.00 71.56 70 SER A O 1
ATOM 549 N N . LEU A 1 71 ? 32.247 16.942 -29.587 1.00 74.62 71 LEU A N 1
ATOM 550 C CA . LEU A 1 71 ? 33.179 16.431 -28.571 1.00 74.62 71 LEU A CA 1
ATOM 551 C C . LEU A 1 71 ? 33.128 14.902 -28.447 1.00 74.62 71 LEU A C 1
ATOM 553 O O . LEU A 1 71 ? 34.056 14.288 -27.907 1.00 74.62 71 LEU A O 1
ATOM 557 N N . ARG A 1 72 ? 32.066 14.261 -28.949 1.00 71.62 72 ARG A N 1
ATOM 558 C CA . ARG A 1 72 ? 31.909 12.811 -28.890 1.00 71.62 72 ARG A CA 1
ATOM 559 C C . ARG A 1 72 ? 32.688 12.159 -30.025 1.00 71.62 72 ARG A C 1
ATOM 561 O O . ARG A 1 72 ? 32.365 12.307 -31.198 1.00 71.62 72 ARG A O 1
ATOM 568 N N . VAL A 1 73 ? 33.714 11.383 -29.672 1.00 76.81 73 VAL A N 1
ATOM 569 C CA . VAL A 1 73 ? 34.494 10.620 -30.656 1.00 76.81 73 VAL A CA 1
ATOM 570 C C . VAL A 1 73 ? 33.566 9.627 -31.371 1.00 76.81 73 VAL A C 1
ATOM 572 O O . VAL A 1 73 ? 32.970 8.784 -30.690 1.00 76.81 73 VAL A O 1
ATOM 575 N N . PRO A 1 74 ? 33.456 9.674 -32.714 1.00 68.31 74 PRO A N 1
ATOM 576 C CA . PRO A 1 74 ? 32.685 8.701 -33.477 1.00 68.31 74 PRO A CA 1
ATOM 577 C C . PRO A 1 74 ? 33.209 7.294 -33.184 1.00 68.31 74 PRO A C 1
ATOM 579 O O . PRO A 1 74 ? 34.340 6.950 -33.538 1.0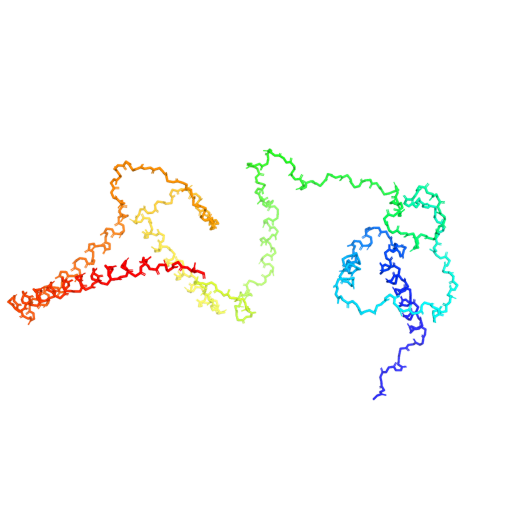0 68.31 74 PRO A O 1
ATOM 582 N N . LYS A 1 75 ? 32.415 6.484 -32.482 1.00 67.62 75 LYS A N 1
ATOM 583 C CA . LYS A 1 75 ? 32.782 5.101 -32.170 1.00 67.62 75 LYS A CA 1
ATOM 584 C C . LYS A 1 75 ? 32.398 4.226 -33.353 1.00 67.62 75 LYS A C 1
ATOM 586 O O . LYS A 1 75 ? 31.338 4.412 -33.948 1.00 67.62 75 LYS A O 1
ATOM 591 N N . ALA A 1 76 ? 33.273 3.280 -33.691 1.00 70.12 76 ALA A N 1
ATOM 592 C CA . ALA A 1 76 ? 32.960 2.297 -34.712 1.00 70.12 76 ALA A CA 1
ATOM 593 C C . ALA A 1 76 ? 31.653 1.584 -34.329 1.00 70.12 76 ALA A C 1
ATOM 595 O O . ALA A 1 76 ? 31.478 1.227 -33.157 1.00 70.12 76 ALA A O 1
ATOM 596 N N . PRO A 1 77 ? 30.733 1.417 -35.285 1.00 64.31 77 PRO A N 1
ATOM 597 C CA . PRO A 1 77 ? 29.473 0.764 -35.013 1.00 64.31 77 PRO A CA 1
ATOM 598 C C . PRO A 1 77 ? 29.685 -0.637 -34.436 1.00 64.31 77 PRO A C 1
ATOM 600 O O . PRO A 1 77 ? 30.533 -1.388 -34.915 1.00 64.31 77 PRO A O 1
ATOM 603 N N . THR A 1 78 ? 28.882 -1.005 -33.443 1.00 66.88 78 THR A N 1
ATOM 604 C CA . THR A 1 78 ? 28.821 -2.383 -32.951 1.00 66.88 78 THR A CA 1
ATOM 605 C C . THR A 1 78 ? 28.252 -3.303 -34.035 1.00 66.88 78 THR A C 1
ATOM 607 O O . THR A 1 78 ? 27.343 -2.907 -34.773 1.00 66.88 78 THR A O 1
ATOM 610 N N . GLU A 1 79 ? 28.808 -4.513 -34.143 1.00 65.38 79 GLU A N 1
ATOM 611 C CA . GLU A 1 79 ? 28.429 -5.525 -35.147 1.00 65.38 79 GLU A CA 1
ATOM 612 C C . GLU A 1 79 ? 27.048 -6.152 -34.877 1.00 65.38 79 GLU A C 1
ATOM 614 O O . GLU A 1 79 ? 26.456 -6.733 -35.779 1.00 65.38 79 GLU A O 1
ATOM 619 N N . ASP A 1 80 ? 26.502 -5.967 -33.672 1.00 76.62 80 ASP A N 1
ATOM 620 C CA . ASP A 1 80 ? 25.267 -6.611 -33.202 1.00 76.62 80 ASP A CA 1
ATOM 621 C C . ASP A 1 80 ? 23.960 -5.896 -33.627 1.00 76.62 80 ASP A C 1
ATOM 623 O O . ASP A 1 80 ? 22.891 -6.235 -33.129 1.00 76.62 80 ASP A O 1
ATOM 627 N N . ASP A 1 81 ? 24.015 -4.888 -34.508 1.00 81.75 81 ASP A N 1
ATOM 628 C CA . ASP A 1 81 ? 22.854 -4.053 -34.865 1.00 81.75 81 ASP A CA 1
ATOM 629 C C . ASP A 1 81 ? 22.518 -4.146 -36.369 1.00 81.75 81 ASP A C 1
ATOM 631 O O . ASP A 1 81 ? 23.258 -3.594 -37.197 1.00 81.75 81 ASP A O 1
ATOM 635 N N . PRO A 1 82 ? 21.438 -4.861 -36.751 1.00 88.12 82 PRO A N 1
ATOM 636 C CA . PRO A 1 82 ? 21.078 -5.079 -38.147 1.00 88.12 82 PRO A CA 1
ATOM 637 C C . PRO A 1 82 ? 20.560 -3.797 -38.814 1.00 88.12 82 PRO A C 1
ATOM 639 O O . PRO A 1 82 ? 19.925 -2.949 -38.188 1.00 88.12 82 PRO A O 1
ATOM 642 N N . ILE A 1 83 ? 20.810 -3.663 -40.118 1.00 89.56 83 ILE A N 1
ATOM 643 C CA . ILE A 1 83 ? 20.267 -2.571 -40.938 1.00 89.56 83 ILE A CA 1
ATOM 644 C C . ILE A 1 83 ? 18.848 -2.957 -41.365 1.00 89.56 83 ILE A C 1
ATOM 646 O O . ILE A 1 83 ? 18.651 -4.021 -41.948 1.00 89.56 83 ILE A O 1
ATOM 650 N N . VAL A 1 84 ? 17.879 -2.091 -41.077 1.00 89.62 84 VAL A N 1
ATOM 651 C CA . VAL A 1 84 ? 16.447 -2.281 -41.327 1.00 89.62 84 VAL A CA 1
ATOM 652 C C . VAL A 1 84 ? 15.924 -1.156 -42.224 1.00 89.62 84 VAL A C 1
ATOM 654 O O . VAL A 1 84 ? 16.356 -0.002 -42.147 1.00 89.62 84 VAL A O 1
ATOM 657 N N . GLU A 1 85 ? 14.987 -1.506 -43.098 1.00 92.62 85 GLU A N 1
ATOM 658 C CA . GLU A 1 85 ? 14.239 -0.560 -43.922 1.00 92.62 85 GLU A CA 1
ATOM 659 C C . GLU A 1 85 ? 12.986 -0.099 -43.168 1.00 92.62 85 GLU A C 1
ATOM 661 O O . GLU A 1 85 ? 12.145 -0.919 -42.793 1.00 92.62 85 GLU A O 1
ATOM 666 N N . TYR A 1 86 ? 12.854 1.211 -42.960 1.00 89.50 86 TYR A N 1
ATOM 667 C CA . TYR A 1 86 ? 11.674 1.827 -42.353 1.00 89.50 86 TYR A CA 1
ATOM 668 C C . TYR A 1 86 ? 11.091 2.900 -43.272 1.00 89.50 86 TYR A C 1
ATOM 670 O O . TYR A 1 86 ? 11.787 3.476 -44.115 1.00 89.50 86 TYR A O 1
ATOM 678 N N . GLU A 1 87 ? 9.798 3.161 -43.119 1.00 92.00 87 GLU A N 1
ATOM 679 C CA . GLU A 1 87 ? 9.108 4.229 -43.835 1.00 92.00 87 GLU A CA 1
ATOM 680 C C . GLU A 1 87 ? 9.121 5.493 -42.974 1.00 92.00 87 GLU A C 1
ATOM 682 O O . GLU A 1 87 ? 8.650 5.497 -41.843 1.00 92.00 87 GLU A O 1
ATOM 687 N N . ASP A 1 88 ? 9.719 6.559 -43.502 1.00 91.19 88 ASP A N 1
ATOM 688 C CA . ASP A 1 88 ? 9.699 7.898 -42.905 1.00 91.19 88 ASP A CA 1
ATOM 689 C C . ASP A 1 88 ? 8.276 8.491 -42.970 1.00 91.19 88 ASP A C 1
ATOM 691 O O . ASP A 1 88 ? 7.459 8.075 -43.790 1.00 91.19 88 ASP A O 1
ATOM 695 N N . GLU A 1 89 ? 7.996 9.537 -42.195 1.00 89.75 89 GLU A N 1
ATOM 696 C CA . GLU A 1 89 ? 6.688 10.218 -42.099 1.00 89.75 89 GLU A CA 1
ATOM 697 C C . GLU A 1 89 ? 6.171 10.750 -43.452 1.00 89.75 89 GLU A C 1
ATOM 699 O O . GLU A 1 89 ? 4.985 11.016 -43.638 1.00 89.75 89 GLU A O 1
ATOM 704 N N . PHE A 1 90 ? 7.069 10.882 -44.429 1.00 90.56 90 PHE A N 1
ATOM 705 C CA . PHE A 1 90 ? 6.781 11.288 -45.804 1.00 90.56 90 PHE A CA 1
ATOM 706 C C . PHE A 1 90 ? 6.554 10.108 -46.770 1.00 90.56 90 PHE A C 1
ATOM 708 O O . PHE A 1 90 ? 6.547 10.315 -47.985 1.00 90.56 90 PHE A O 1
ATOM 715 N N . GLY A 1 91 ? 6.438 8.875 -46.267 1.00 88.50 91 GLY A N 1
ATOM 716 C CA . GLY A 1 91 ? 6.263 7.657 -47.068 1.00 88.50 91 GLY A CA 1
ATOM 717 C C . GLY A 1 91 ? 7.497 7.268 -47.890 1.00 88.50 91 GLY A C 1
ATOM 718 O O . GLY A 1 91 ? 7.388 6.579 -48.903 1.00 88.50 91 GLY A O 1
ATOM 719 N N . ARG A 1 92 ? 8.687 7.751 -47.509 1.00 93.81 92 ARG A N 1
ATOM 720 C CA . ARG A 1 92 ? 9.956 7.388 -48.159 1.00 93.81 92 ARG A CA 1
ATOM 721 C C . ARG A 1 92 ? 10.590 6.235 -47.401 1.00 93.81 92 ARG A C 1
ATOM 723 O O . ARG A 1 92 ? 10.803 6.352 -46.198 1.00 93.81 92 ARG A O 1
ATOM 730 N N . VAL A 1 93 ? 10.978 5.183 -48.112 1.00 92.19 93 VAL A N 1
ATOM 731 C CA . VAL A 1 93 ? 11.753 4.088 -47.521 1.00 92.19 93 VAL A CA 1
ATOM 732 C C . VAL A 1 93 ? 13.183 4.569 -47.273 1.00 92.19 93 VAL A C 1
ATOM 734 O O . VAL A 1 93 ? 13.862 5.037 -48.192 1.00 92.19 93 VAL A O 1
ATOM 737 N N . ARG A 1 94 ? 13.640 4.483 -46.023 1.00 91.31 94 ARG A N 1
ATOM 738 C CA . ARG A 1 94 ? 15.015 4.782 -45.607 1.00 91.31 94 ARG A CA 1
ATOM 739 C C . ARG A 1 94 ? 15.615 3.558 -44.928 1.00 91.31 94 ARG A C 1
ATOM 741 O O . ARG A 1 94 ? 14.930 2.807 -44.246 1.00 91.31 94 ARG A O 1
ATOM 748 N N . THR A 1 95 ? 16.919 3.380 -45.098 1.00 91.75 95 THR A N 1
ATOM 749 C CA . THR A 1 95 ? 17.698 2.348 -44.405 1.00 91.75 95 THR A CA 1
ATOM 750 C C . THR A 1 95 ? 18.404 2.971 -43.210 1.00 91.75 95 THR A C 1
ATOM 752 O O . THR A 1 95 ? 19.178 3.917 -43.385 1.00 91.75 95 THR A O 1
ATOM 755 N N . ALA A 1 96 ? 18.177 2.437 -42.016 1.00 90.50 96 ALA A N 1
ATOM 756 C CA . ALA A 1 96 ? 18.944 2.771 -40.818 1.00 90.50 96 ALA A CA 1
ATOM 757 C C . ALA A 1 96 ? 19.179 1.511 -39.985 1.00 90.50 96 ALA A C 1
ATOM 759 O O . ALA A 1 96 ? 18.637 0.450 -40.273 1.00 90.50 96 ALA A O 1
ATOM 760 N N . ARG A 1 97 ? 20.023 1.600 -38.964 1.00 89.81 97 ARG A N 1
ATOM 761 C CA . ARG A 1 97 ? 20.212 0.495 -38.019 1.00 89.81 97 ARG A CA 1
ATOM 762 C C . ARG A 1 97 ? 18.990 0.346 -37.121 1.00 89.81 97 ARG A C 1
ATOM 764 O O . ARG A 1 97 ? 18.419 1.374 -36.765 1.00 89.81 97 ARG A O 1
ATOM 771 N N . LYS A 1 98 ? 18.625 -0.878 -36.709 1.00 89.19 98 LYS A N 1
ATOM 772 C CA . LYS A 1 98 ? 17.422 -1.143 -35.890 1.00 89.19 98 LYS A CA 1
ATOM 773 C C . LYS A 1 98 ? 17.378 -0.233 -34.663 1.00 89.19 98 LYS A C 1
ATOM 775 O O . LYS A 1 98 ? 16.318 0.310 -34.378 1.00 89.19 98 LYS A O 1
ATOM 780 N N . SER A 1 99 ? 18.518 0.003 -34.006 1.00 89.06 99 SER A N 1
ATOM 781 C CA . SER A 1 99 ? 18.593 0.859 -32.810 1.00 89.06 99 SER A CA 1
ATOM 782 C C . SER A 1 99 ? 18.457 2.372 -33.035 1.00 89.06 99 SER A C 1
ATOM 784 O O . SER A 1 99 ? 18.222 3.101 -32.072 1.00 89.06 99 SER A O 1
ATOM 786 N N . GLU A 1 100 ? 18.632 2.846 -34.271 1.00 88.75 100 GLU A N 1
ATOM 787 C CA . GLU A 1 100 ? 18.560 4.265 -34.656 1.00 88.75 100 GLU A CA 1
ATOM 788 C C . GLU A 1 100 ? 17.226 4.624 -35.324 1.00 88.75 100 GLU A C 1
ATOM 790 O O . GLU A 1 100 ? 16.950 5.804 -35.557 1.00 88.75 100 GLU A O 1
ATOM 795 N N . VAL A 1 101 ? 16.400 3.621 -35.642 1.00 91.31 101 VAL A N 1
ATOM 796 C CA . VAL A 1 101 ? 15.056 3.835 -36.182 1.00 91.31 101 VAL A CA 1
ATOM 797 C C . VAL A 1 101 ? 14.215 4.578 -35.135 1.00 91.31 101 VAL A C 1
ATOM 799 O O . VAL A 1 101 ? 14.218 4.183 -33.962 1.00 91.31 101 VAL A O 1
ATOM 802 N N . PRO A 1 102 ? 13.504 5.656 -35.520 1.00 89.88 102 PRO A N 1
ATOM 803 C CA . PRO A 1 102 ? 12.550 6.310 -34.635 1.00 89.88 102 PRO A CA 1
ATOM 804 C C . PRO A 1 102 ? 11.509 5.309 -34.151 1.00 89.88 102 PRO A C 1
ATOM 806 O O . PRO A 1 102 ? 10.973 4.536 -34.944 1.00 89.88 102 PRO A O 1
ATOM 809 N N . ARG A 1 103 ? 11.226 5.308 -32.850 1.00 85.19 103 ARG A N 1
ATOM 810 C CA . ARG A 1 103 ? 10.413 4.251 -32.241 1.00 85.19 103 ARG A CA 1
ATOM 811 C C . ARG A 1 103 ? 9.011 4.145 -32.850 1.00 85.19 103 ARG A C 1
ATOM 813 O O . ARG A 1 103 ? 8.553 3.040 -33.095 1.00 85.19 103 ARG A O 1
ATOM 820 N N . HIS A 1 104 ? 8.376 5.271 -33.179 1.00 84.81 104 HIS A N 1
ATOM 821 C CA . HIS A 1 104 ? 7.052 5.307 -33.820 1.00 84.81 104 HIS A CA 1
ATOM 822 C C . HIS A 1 104 ? 7.032 4.793 -35.266 1.00 84.81 104 HIS A C 1
ATOM 824 O O . HIS A 1 104 ? 5.958 4.575 -35.817 1.00 84.81 104 HIS A O 1
ATOM 830 N N . LEU A 1 105 ? 8.203 4.624 -35.886 1.00 86.75 105 LEU A N 1
ATOM 831 C CA . LEU A 1 105 ? 8.371 4.122 -37.254 1.00 86.75 105 LEU A CA 1
ATOM 832 C C . LEU A 1 105 ? 8.998 2.723 -37.289 1.00 86.75 105 LEU A C 1
ATOM 834 O O . LEU A 1 105 ? 9.163 2.141 -38.365 1.00 86.75 105 LEU A O 1
ATOM 838 N N . ALA A 1 106 ? 9.391 2.190 -36.131 1.00 82.31 106 ALA A N 1
ATOM 839 C CA . ALA A 1 106 ? 9.902 0.840 -36.032 1.00 82.31 106 ALA A CA 1
ATOM 840 C C . ALA A 1 106 ? 8.750 -0.137 -36.273 1.00 82.31 106 ALA A C 1
ATOM 842 O O . ALA A 1 106 ? 7.713 -0.071 -35.616 1.00 82.31 106 ALA A O 1
ATOM 843 N N . LYS A 1 107 ? 8.926 -1.040 -37.240 1.00 74.94 107 LYS A N 1
ATOM 844 C CA . LYS A 1 107 ? 7.963 -2.117 -37.469 1.00 74.94 107 LYS A CA 1
ATOM 845 C C . LYS A 1 107 ? 7.937 -2.999 -36.223 1.00 74.94 107 LYS A C 1
ATOM 847 O O . LYS A 1 107 ? 8.995 -3.453 -35.785 1.00 74.94 107 LYS A O 1
ATOM 852 N N . GLN A 1 108 ? 6.747 -3.217 -35.670 1.00 65.94 108 GLN A N 1
ATOM 853 C CA . GLN A 1 108 ? 6.530 -4.261 -34.676 1.00 65.94 108 GLN A CA 1
ATOM 854 C C . GLN A 1 108 ? 6.904 -5.592 -35.334 1.00 65.94 108 GLN A C 1
ATOM 856 O O . GLN A 1 108 ? 6.561 -5.821 -36.496 1.00 65.94 108 GLN A O 1
ATOM 861 N N . ASP A 1 109 ? 7.696 -6.413 -34.645 1.00 61.16 109 ASP A N 1
ATOM 862 C CA . ASP A 1 109 ? 8.117 -7.708 -35.169 1.00 61.16 109 ASP A CA 1
ATOM 863 C C . ASP A 1 109 ? 6.835 -8.564 -35.369 1.00 61.16 109 ASP A C 1
ATOM 865 O O . ASP A 1 109 ? 6.269 -9.082 -34.412 1.00 61.16 109 ASP A O 1
ATOM 869 N N . GLU A 1 110 ? 6.340 -8.672 -36.615 1.00 54.38 110 GLU A N 1
ATOM 870 C CA . GLU A 1 110 ? 5.100 -9.392 -37.001 1.00 54.38 110 GLU A CA 1
ATOM 871 C C . GLU A 1 110 ? 5.140 -10.906 -36.690 1.00 54.38 110 GLU A C 1
ATOM 873 O O . GLU A 1 110 ? 4.140 -11.606 -36.843 1.00 54.38 110 GLU A O 1
ATOM 878 N N . ASP A 1 111 ? 6.295 -11.418 -36.254 1.00 53.00 111 ASP A N 1
ATOM 879 C CA . ASP A 1 111 ? 6.513 -12.810 -35.854 1.00 53.00 111 ASP A CA 1
ATOM 880 C C . ASP A 1 111 ? 6.033 -13.118 -34.424 1.00 53.00 111 ASP A C 1
ATOM 882 O O . ASP A 1 111 ? 6.092 -14.272 -33.985 1.00 53.00 111 ASP A O 1
ATOM 886 N N . GLU A 1 112 ? 5.556 -12.119 -33.678 1.00 51.19 112 GLU A N 1
ATOM 887 C CA . GLU A 1 112 ? 4.918 -12.361 -32.391 1.00 51.19 112 GLU A CA 1
ATOM 888 C C . GLU A 1 112 ? 3.440 -12.718 -32.624 1.00 51.19 112 GLU A C 1
ATOM 890 O O . GLU A 1 112 ? 2.707 -11.929 -33.229 1.00 51.19 112 GLU A O 1
ATOM 895 N N . PRO A 1 113 ? 2.977 -13.919 -32.211 1.00 51.50 113 PRO A N 1
ATOM 896 C CA . PRO A 1 113 ? 1.574 -14.267 -32.364 1.00 51.50 113 PRO A CA 1
ATOM 897 C C . PRO A 1 113 ? 0.758 -13.182 -31.662 1.00 51.50 113 PRO A C 1
ATOM 899 O O . PRO A 1 113 ? 1.151 -12.780 -30.561 1.00 51.50 113 PRO A O 1
ATOM 902 N N . PRO A 1 114 ? -0.348 -12.702 -32.263 1.00 53.00 114 PRO A N 1
ATOM 903 C CA . PRO A 1 114 ? -1.227 -11.787 -31.562 1.00 53.00 114 PRO A CA 1
ATOM 904 C C . PRO A 1 114 ? -1.534 -12.446 -30.224 1.00 53.00 114 PRO A C 1
ATOM 906 O O . PRO A 1 114 ? -1.995 -13.592 -30.198 1.00 53.00 114 PRO A O 1
ATOM 909 N N . GLU A 1 115 ? -1.194 -11.771 -29.126 1.00 53.66 115 GLU A N 1
ATOM 910 C CA . GLU A 1 115 ? -1.744 -12.135 -27.833 1.00 53.66 115 GLU A CA 1
ATOM 911 C C . GLU A 1 115 ? -3.247 -12.102 -28.066 1.00 53.66 115 GLU A C 1
ATOM 913 O O . GLU A 1 115 ? -3.824 -11.041 -28.305 1.00 53.66 115 GLU A O 1
ATOM 918 N N . GLU A 1 116 ? -3.857 -13.285 -28.176 1.00 50.78 116 GLU A N 1
ATOM 919 C CA . GLU A 1 116 ? -5.296 -13.398 -28.268 1.00 50.78 116 GLU A CA 1
ATOM 920 C C . GLU A 1 116 ? -5.814 -12.553 -27.106 1.00 50.78 116 GLU A C 1
ATOM 922 O O . GLU A 1 116 ? -5.543 -12.872 -25.948 1.00 50.78 116 GLU A O 1
ATOM 927 N N . GLU A 1 117 ? -6.507 -11.449 -27.406 1.00 54.25 117 GLU A N 1
ATOM 928 C CA . GLU A 1 117 ? -7.160 -10.554 -26.439 1.00 54.25 117 GLU A CA 1
ATOM 929 C C . GLU A 1 117 ? -8.308 -11.270 -25.694 1.00 54.25 117 GLU A C 1
ATOM 931 O O . GLU A 1 117 ? -9.361 -10.702 -25.389 1.00 54.25 117 GLU A O 1
ATOM 936 N N . PHE A 1 118 ? -8.148 -12.560 -25.434 1.00 51.00 118 PHE A N 1
ATOM 937 C CA . PHE A 1 118 ? -8.961 -13.352 -24.556 1.00 51.00 118 PHE A CA 1
ATOM 938 C C . PHE A 1 118 ? -8.278 -13.385 -23.194 1.00 51.00 118 PHE A C 1
ATOM 940 O O . PHE A 1 118 ? -7.796 -14.419 -22.741 1.00 51.00 118 PHE A O 1
ATOM 947 N N . ASP A 1 119 ? -8.244 -12.231 -22.529 1.00 55.09 119 ASP A N 1
ATOM 948 C CA . ASP A 1 119 ? -8.074 -12.223 -21.084 1.00 55.09 119 ASP A CA 1
ATOM 949 C C . ASP A 1 119 ? -9.335 -12.877 -20.486 1.00 55.09 119 ASP A C 1
ATOM 951 O O . ASP A 1 119 ? -10.426 -12.300 -20.588 1.00 55.09 119 ASP A O 1
ATOM 955 N N . PRO A 1 120 ? -9.234 -14.070 -19.867 1.00 59.81 120 PRO A N 1
ATOM 956 C CA . PRO A 1 120 ? -10.374 -14.747 -19.250 1.00 59.81 120 PRO A CA 1
ATOM 957 C C . PRO A 1 120 ? -11.023 -13.917 -18.131 1.00 59.81 120 PRO A C 1
ATOM 959 O O . PRO A 1 120 ? -12.107 -14.263 -17.662 1.00 59.81 120 PRO A O 1
ATOM 962 N N . TYR A 1 121 ? -10.362 -12.841 -17.693 1.00 58.34 121 TYR A N 1
ATOM 963 C CA . TYR A 1 121 ? -10.808 -11.929 -16.649 1.00 58.34 121 TYR A CA 1
ATOM 964 C C . TYR A 1 121 ? -11.340 -10.586 -17.185 1.00 58.34 121 TYR A C 1
ATOM 966 O O . TYR A 1 121 ? -11.917 -9.820 -16.407 1.00 58.34 121 TYR A O 1
ATOM 974 N N . LEU A 1 122 ? -11.241 -10.298 -18.492 1.00 57.25 122 LEU A N 1
ATOM 975 C CA . LEU A 1 122 ? -11.859 -9.112 -19.102 1.00 57.25 122 LEU A CA 1
ATOM 976 C C . LEU A 1 122 ? -13.345 -9.361 -19.391 1.00 57.25 122 LEU A C 1
ATOM 978 O O . LEU A 1 122 ? -13.763 -9.723 -20.492 1.00 57.25 122 LEU A O 1
ATOM 982 N N . LEU A 1 123 ? -14.173 -9.108 -18.379 1.00 58.12 123 LEU A N 1
ATOM 983 C CA . LEU A 1 123 ? -15.631 -9.115 -18.489 1.00 58.12 123 LEU A CA 1
ATOM 984 C C . LEU A 1 123 ? -16.126 -7.905 -19.312 1.00 58.12 123 LEU A C 1
ATOM 986 O O . LEU A 1 123 ? -16.300 -6.804 -18.785 1.00 58.12 123 LEU A O 1
ATOM 990 N N . ARG A 1 124 ? -16.402 -8.101 -20.609 1.00 54.09 124 ARG A N 1
ATOM 991 C CA . ARG A 1 124 ? -17.040 -7.095 -21.481 1.00 54.09 124 ARG A CA 1
ATOM 992 C C . ARG A 1 124 ? -18.569 -7.247 -21.503 1.00 54.09 124 ARG A C 1
ATOM 994 O O . ARG A 1 124 ? -19.084 -8.190 -22.084 1.00 54.09 124 ARG A O 1
ATOM 1001 N N . GLY A 1 125 ? -19.268 -6.236 -20.977 1.00 47.38 125 GLY A N 1
ATOM 1002 C CA . GLY A 1 125 ? -20.626 -5.848 -21.387 1.00 47.38 125 GLY A CA 1
ATOM 1003 C C . GLY A 1 125 ? -21.815 -6.590 -20.754 1.00 47.38 125 GLY A C 1
ATOM 1004 O O . GLY A 1 125 ? -21.956 -7.791 -20.911 1.00 47.38 125 GLY A O 1
ATOM 1005 N N . ALA A 1 126 ? -22.709 -5.801 -20.136 1.00 56.91 126 ALA A N 1
ATOM 1006 C CA . ALA A 1 126 ? -24.145 -5.991 -19.841 1.00 56.91 126 ALA A CA 1
ATOM 1007 C C . ALA A 1 126 ? -24.651 -7.263 -19.119 1.00 56.91 126 ALA A C 1
ATOM 1009 O O . ALA A 1 126 ? -25.569 -7.153 -18.310 1.00 56.91 126 ALA A O 1
ATOM 1010 N N . GLU A 1 127 ? -24.082 -8.440 -19.354 1.00 55.88 127 GLU A N 1
ATOM 1011 C CA . GLU A 1 127 ? -24.518 -9.721 -18.775 1.00 55.88 127 GLU A CA 1
ATOM 1012 C C . GLU A 1 127 ? -23.937 -9.960 -17.363 1.00 55.88 127 GLU A C 1
ATOM 1014 O O . GLU A 1 127 ? -24.351 -10.856 -16.633 1.00 55.88 127 GLU A O 1
ATOM 1019 N N . THR A 1 128 ? -23.009 -9.099 -16.937 1.00 54.81 128 THR A N 1
ATOM 1020 C CA . THR A 1 128 ? -22.209 -9.224 -15.709 1.00 54.81 128 THR A CA 1
ATOM 1021 C C . THR A 1 128 ? -22.689 -8.351 -14.549 1.00 54.81 128 THR A C 1
ATOM 1023 O O . THR A 1 128 ? -22.193 -8.493 -13.434 1.00 54.81 128 THR A O 1
ATOM 1026 N N . LEU A 1 129 ? -23.695 -7.492 -14.758 1.00 57.69 129 LEU A N 1
ATOM 1027 C CA . LEU A 1 129 ? -24.253 -6.609 -13.718 1.00 57.69 129 LEU A CA 1
ATOM 1028 C C . LEU A 1 129 ? -24.909 -7.357 -12.539 1.00 57.69 129 LEU A C 1
ATOM 1030 O O . LEU A 1 129 ? -25.216 -6.733 -11.528 1.00 57.69 129 LEU A O 1
ATOM 1034 N N . GLY A 1 130 ? -25.109 -8.675 -12.650 1.00 60.47 130 GLY A N 1
ATOM 1035 C CA . GLY A 1 130 ? -25.665 -9.516 -11.585 1.00 60.47 130 GLY A CA 1
ATOM 1036 C C . GLY A 1 130 ? -24.834 -10.749 -11.224 1.00 60.47 130 GLY A C 1
ATOM 1037 O O . GLY A 1 130 ? -25.273 -11.532 -10.387 1.00 60.47 130 GLY A O 1
ATOM 1038 N N . HIS A 1 131 ? -23.660 -10.952 -11.833 1.00 65.75 131 HIS A N 1
ATOM 1039 C CA . HIS A 1 131 ? -22.837 -12.137 -11.580 1.00 65.75 131 HIS A CA 1
ATOM 1040 C C . HIS A 1 131 ? -21.455 -11.734 -11.076 1.00 65.75 131 HIS A C 1
ATOM 1042 O O . HIS A 1 131 ? -20.471 -11.720 -11.812 1.00 65.75 131 HIS A O 1
ATOM 1048 N N . PHE A 1 132 ? -21.397 -11.389 -9.791 1.00 67.62 132 PHE A N 1
ATOM 1049 C CA . PHE A 1 132 ? -20.133 -11.303 -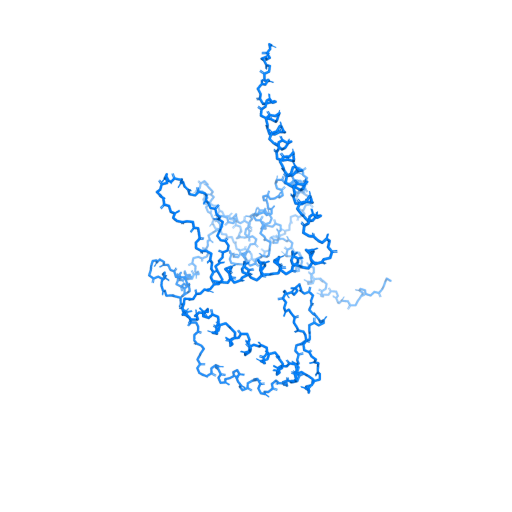9.074 1.00 67.62 132 PHE A CA 1
ATOM 1050 C C . PHE A 1 132 ? -19.679 -12.733 -8.760 1.00 67.62 132 PHE A C 1
ATOM 1052 O O . PHE A 1 132 ? -20.392 -13.426 -8.030 1.00 67.62 132 PHE A O 1
ATOM 1059 N N . PRO A 1 133 ? -18.539 -13.211 -9.290 1.00 73.56 133 PRO A N 1
ATOM 1060 C CA . PRO A 1 133 ? -18.015 -14.511 -8.902 1.00 73.56 133 PRO A CA 1
ATOM 1061 C C . PRO A 1 133 ? -17.643 -14.458 -7.418 1.00 73.56 133 PRO A C 1
ATOM 1063 O O . PRO A 1 133 ? -16.629 -13.877 -7.028 1.00 73.56 133 PRO A O 1
ATOM 1066 N N . VAL A 1 134 ? -18.491 -15.044 -6.573 1.00 75.12 134 VAL A N 1
ATOM 1067 C CA . VAL A 1 134 ? -18.172 -15.260 -5.164 1.00 75.12 134 VAL A CA 1
ATOM 1068 C C . VAL A 1 134 ? -17.134 -16.370 -5.129 1.00 75.12 134 VAL A C 1
ATOM 1070 O O . VAL A 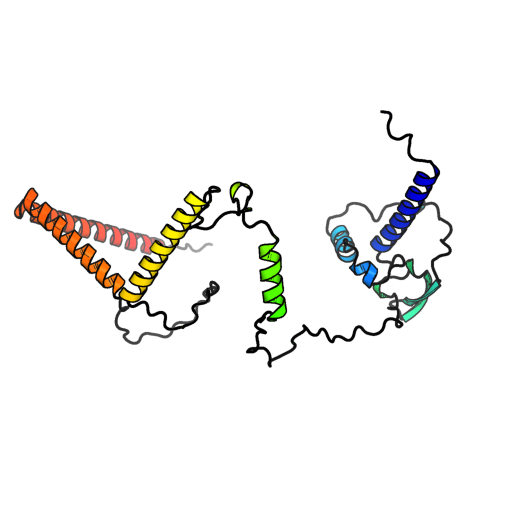1 134 ? -17.382 -17.488 -5.576 1.00 75.12 134 VAL A O 1
ATOM 1073 N N . PHE A 1 135 ? -15.936 -16.050 -4.649 1.00 81.62 135 PHE A N 1
ATOM 1074 C CA . PHE A 1 135 ? -14.888 -17.047 -4.495 1.00 81.62 135 PHE A CA 1
ATOM 1075 C C . PHE A 1 135 ? -15.307 -18.066 -3.428 1.00 81.62 135 PHE A C 1
ATOM 1077 O O . PHE A 1 135 ? -15.259 -17.773 -2.234 1.00 81.62 135 PHE A O 1
ATOM 1084 N N . GLU A 1 136 ? -15.691 -19.264 -3.862 1.00 82.56 136 GLU A N 1
ATOM 1085 C CA . GLU A 1 136 ? -15.895 -20.425 -3.000 1.00 82.56 136 GLU A CA 1
ATOM 1086 C C . GLU A 1 136 ? -14.613 -21.272 -3.004 1.00 82.56 136 GLU A C 1
ATOM 1088 O O . GLU A 1 136 ? -14.285 -21.904 -4.014 1.00 82.56 136 GLU A O 1
ATOM 1093 N N . PRO A 1 137 ? -13.828 -21.279 -1.911 1.00 84.94 137 PRO A N 1
ATOM 1094 C CA . PRO A 1 137 ? -12.618 -22.083 -1.849 1.00 84.94 137 PRO A CA 1
ATOM 1095 C C . PRO A 1 137 ? -12.960 -23.569 -2.009 1.00 84.94 137 PRO A C 1
ATOM 1097 O O . PRO A 1 137 ? -13.882 -24.071 -1.365 1.00 84.94 137 PRO A O 1
ATOM 1100 N N . SER A 1 138 ? -12.182 -24.302 -2.809 1.00 89.56 138 SER A N 1
ATOM 1101 C CA . SER A 1 138 ? -12.352 -25.753 -2.919 1.00 89.56 138 SER A CA 1
ATOM 1102 C C . SER A 1 138 ? -12.148 -26.435 -1.559 1.00 89.56 138 SER A C 1
ATOM 1104 O O . SER A 1 138 ? -11.318 -26.010 -0.749 1.00 89.56 138 SER A O 1
ATOM 1106 N N . ALA A 1 139 ? -12.878 -27.527 -1.309 1.00 88.75 139 ALA A N 1
ATOM 1107 C CA . ALA A 1 139 ? -12.776 -28.284 -0.058 1.00 88.75 139 ALA A CA 1
ATOM 1108 C C . ALA A 1 139 ? -11.333 -28.740 0.239 1.00 88.75 139 ALA A C 1
ATOM 1110 O O . ALA A 1 139 ? -10.896 -28.721 1.389 1.00 88.75 139 ALA A O 1
ATOM 1111 N N . GLU A 1 140 ? -10.570 -29.072 -0.805 1.00 90.38 140 GLU A N 1
ATOM 1112 C CA . GLU A 1 140 ? -9.148 -29.419 -0.715 1.00 90.38 140 GLU A CA 1
ATOM 1113 C C . GLU A 1 140 ? -8.298 -28.246 -0.213 1.00 90.38 140 GLU A C 1
ATOM 1115 O O . GLU A 1 140 ? -7.462 -28.419 0.673 1.00 90.38 140 GLU A O 1
ATOM 1120 N N . ARG A 1 141 ? -8.553 -27.029 -0.711 1.00 87.50 141 ARG A N 1
ATOM 1121 C CA . ARG A 1 141 ? -7.841 -25.820 -0.278 1.00 87.50 141 ARG A CA 1
ATOM 1122 C C . ARG A 1 141 ? -8.140 -25.489 1.180 1.00 87.50 141 ARG A C 1
ATOM 1124 O O . ARG A 1 141 ? -7.228 -25.138 1.925 1.00 87.50 141 ARG A O 1
ATOM 1131 N N . VAL A 1 142 ? -9.397 -25.626 1.605 1.00 89.06 142 VAL A N 1
ATOM 1132 C CA . VAL A 1 142 ? -9.781 -25.435 3.014 1.00 89.06 142 VAL A CA 1
ATOM 1133 C C . VAL A 1 142 ? -9.084 -26.462 3.910 1.00 89.06 142 VAL A C 1
ATOM 1135 O O . VAL A 1 142 ? -8.551 -26.094 4.958 1.00 89.06 142 VAL A O 1
ATOM 1138 N N . ALA A 1 143 ? -9.027 -27.728 3.487 1.00 89.38 143 ALA A N 1
ATOM 1139 C CA . ALA A 1 143 ? -8.334 -28.782 4.224 1.00 89.38 143 ALA A CA 1
ATOM 1140 C C . ALA A 1 143 ? -6.824 -28.508 4.340 1.00 89.38 143 ALA A C 1
ATOM 1142 O O . ALA A 1 143 ? -6.270 -28.611 5.433 1.00 89.38 143 ALA A O 1
ATOM 1143 N N . GLN A 1 144 ? -6.181 -28.071 3.256 1.00 89.12 144 GLN A N 1
ATOM 1144 C CA . GLN A 1 144 ? -4.758 -27.729 3.239 1.00 89.12 144 GLN A CA 1
ATOM 1145 C C . GLN A 1 144 ? -4.431 -26.544 4.164 1.00 89.12 144 GLN A C 1
ATOM 1147 O O . GLN A 1 144 ? -3.446 -26.576 4.904 1.00 89.12 144 GLN A O 1
ATOM 1152 N N . ILE A 1 145 ? -5.278 -25.508 4.183 1.00 85.12 145 ILE A N 1
ATOM 1153 C CA . ILE A 1 145 ? -5.134 -24.380 5.118 1.00 85.12 145 ILE A CA 1
ATOM 1154 C C . ILE A 1 145 ? -5.268 -24.876 6.564 1.00 85.12 145 ILE A C 1
ATOM 1156 O O . ILE A 1 145 ? -4.437 -24.543 7.409 1.00 85.12 145 ILE A O 1
ATOM 1160 N N . ALA A 1 146 ? -6.262 -25.720 6.852 1.00 85.12 146 ALA A N 1
ATOM 1161 C CA . ALA A 1 146 ? -6.452 -26.286 8.183 1.00 85.12 146 ALA A CA 1
ATOM 1162 C C . ALA A 1 146 ? -5.267 -27.163 8.627 1.00 85.12 146 ALA A C 1
ATOM 1164 O O . ALA A 1 146 ? -4.893 -27.134 9.798 1.00 85.12 146 ALA A O 1
ATOM 1165 N N . GLU A 1 147 ? -4.658 -27.924 7.719 1.00 85.88 147 GLU A N 1
ATOM 1166 C CA . GLU A 1 147 ? -3.492 -28.762 8.006 1.00 85.88 147 GLU A CA 1
ATOM 1167 C C . GLU A 1 147 ? -2.236 -27.920 8.262 1.00 85.88 147 GLU A C 1
ATOM 1169 O O . GLU A 1 147 ? -1.626 -28.047 9.323 1.00 85.88 147 GLU A O 1
ATOM 1174 N N . SER A 1 148 ? -1.939 -26.956 7.385 1.00 80.25 148 SER A N 1
ATOM 1175 C CA . SER A 1 148 ? -0.818 -26.020 7.574 1.00 80.25 148 SER A CA 1
ATOM 1176 C C . SER A 1 148 ? -0.938 -25.185 8.857 1.00 80.25 148 SER A C 1
ATOM 1178 O O . SER A 1 148 ? 0.061 -24.937 9.531 1.00 80.25 148 SER A O 1
ATOM 1180 N N . SER A 1 149 ? -2.161 -24.822 9.264 1.00 74.94 149 SER A N 1
ATOM 1181 C CA . SER A 1 149 ? -2.391 -24.071 10.505 1.00 74.94 149 SER A CA 1
ATOM 1182 C C . SER A 1 149 ? -2.040 -24.860 11.772 1.00 74.94 149 SER A C 1
ATOM 1184 O O . SER A 1 149 ? -1.746 -24.262 12.806 1.00 74.94 149 SER A O 1
ATOM 1186 N N . LYS A 1 150 ? -2.051 -26.199 11.702 1.00 74.50 150 LYS A N 1
ATOM 1187 C CA . LYS A 1 150 ? -1.638 -27.070 12.812 1.00 74.50 150 LYS A CA 1
ATOM 1188 C C . LYS A 1 150 ? -0.117 -27.173 12.912 1.00 74.50 150 LYS A C 1
ATOM 1190 O O . LYS A 1 150 ? 0.394 -27.387 14.007 1.00 74.50 150 LYS A O 1
ATOM 1195 N N . GLU A 1 151 ? 0.589 -27.048 11.787 1.00 68.25 151 GLU A N 1
ATOM 1196 C CA . GLU A 1 151 ? 2.054 -27.100 11.729 1.00 68.25 151 GLU A CA 1
ATOM 1197 C C . GLU A 1 151 ? 2.697 -25.779 12.166 1.00 68.25 151 GLU A C 1
ATOM 1199 O O . GLU A 1 151 ? 3.740 -25.773 12.823 1.00 68.25 151 GLU A O 1
ATOM 1204 N N . THR A 1 152 ? 2.063 -24.644 11.860 1.00 64.31 152 THR A N 1
ATOM 1205 C CA . THR A 1 152 ? 2.470 -23.346 12.405 1.00 64.31 152 THR A CA 1
ATOM 1206 C C . THR A 1 152 ? 2.195 -23.292 13.905 1.00 64.31 152 THR A C 1
ATOM 1208 O O . THR A 1 152 ? 1.063 -23.502 14.332 1.00 64.31 152 THR A O 1
ATOM 1211 N N . ASN A 1 153 ? 3.213 -22.984 14.716 1.00 59.25 153 ASN A N 1
ATOM 1212 C CA . ASN A 1 153 ? 3.067 -22.892 16.169 1.00 59.25 153 ASN A CA 1
ATOM 1213 C C . ASN A 1 153 ? 1.984 -21.846 16.537 1.00 59.25 153 ASN A C 1
ATOM 1215 O O . ASN A 1 153 ? 2.214 -20.649 16.337 1.00 59.25 153 ASN A O 1
ATOM 1219 N N . PRO A 1 154 ? 0.832 -22.257 17.103 1.00 60.16 154 PRO A N 1
ATOM 1220 C CA . PRO A 1 154 ? -0.300 -21.366 17.374 1.00 60.16 154 PRO A CA 1
ATOM 1221 C C . PRO A 1 154 ? -0.008 -20.316 18.460 1.00 60.16 154 PRO A C 1
ATOM 1223 O O . PRO A 1 154 ? -0.813 -19.408 18.673 1.00 60.16 154 PRO A O 1
ATOM 1226 N N . ALA A 1 155 ? 1.136 -20.421 19.143 1.00 60.25 155 ALA A N 1
ATOM 1227 C CA . ALA A 1 155 ? 1.544 -19.518 20.213 1.00 60.25 155 ALA A CA 1
ATOM 1228 C C . ALA A 1 155 ? 2.089 -18.162 19.721 1.00 60.25 155 ALA A C 1
ATOM 1230 O O . ALA A 1 155 ? 2.317 -17.265 20.534 1.00 60.25 155 ALA A O 1
ATOM 1231 N N . GLN A 1 156 ? 2.308 -17.968 18.413 1.00 72.19 156 GLN A N 1
ATOM 1232 C CA . GLN A 1 156 ? 2.684 -16.650 17.886 1.00 72.19 156 GLN A CA 1
ATOM 1233 C C . GLN A 1 156 ? 1.444 -15.762 17.753 1.00 72.19 156 GLN A C 1
ATOM 1235 O O . GLN A 1 156 ? 0.826 -15.642 16.697 1.00 72.19 156 GLN A O 1
ATOM 1240 N N . HIS A 1 157 ? 1.048 -15.151 18.866 1.00 83.56 157 HIS A N 1
ATOM 1241 C CA . HIS A 1 157 ? -0.035 -14.181 18.883 1.00 83.56 157 HIS A CA 1
ATOM 1242 C C . HIS A 1 157 ? 0.393 -12.840 18.295 1.00 83.56 157 HIS A C 1
ATOM 1244 O O . HIS A 1 157 ? 1.502 -12.358 18.517 1.00 83.56 157 HIS A O 1
ATOM 1250 N N . TYR A 1 158 ? -0.547 -12.216 17.589 1.00 85.25 158 TYR A N 1
ATOM 1251 C CA . TYR A 1 158 ? -0.387 -10.870 17.068 1.00 85.25 158 TYR A CA 1
ATOM 1252 C C . TYR A 1 158 ? -0.084 -9.861 18.191 1.00 85.25 158 TYR A C 1
ATOM 1254 O O . TYR A 1 158 ? -0.833 -9.747 19.170 1.00 85.25 158 TYR A O 1
ATOM 1262 N N . ASP A 1 159 ? 1.012 -9.123 18.022 1.00 86.56 159 ASP A N 1
ATOM 1263 C CA . ASP A 1 159 ? 1.471 -8.074 18.927 1.00 86.56 159 ASP A CA 1
ATOM 1264 C C . ASP A 1 159 ? 1.400 -6.726 18.215 1.00 86.56 159 ASP A C 1
ATOM 1266 O O . ASP A 1 159 ? 2.185 -6.429 17.312 1.00 86.56 159 ASP A O 1
ATOM 1270 N N . SER A 1 160 ? 0.453 -5.894 18.637 1.00 85.69 160 SER A N 1
ATOM 1271 C CA . SER A 1 160 ? 0.276 -4.587 18.023 1.00 85.69 160 SER A CA 1
ATOM 1272 C C . SER A 1 160 ? 1.406 -3.613 18.331 1.00 85.69 160 SER A C 1
ATOM 1274 O O . SER A 1 160 ? 1.502 -2.601 17.654 1.00 85.69 160 SER A O 1
ATOM 1276 N N . THR A 1 161 ? 2.287 -3.848 19.306 1.00 87.12 161 THR A N 1
ATOM 1277 C CA . THR A 1 161 ? 3.379 -2.897 19.602 1.00 87.12 161 THR A CA 1
ATOM 1278 C C . THR A 1 161 ? 4.316 -2.663 18.412 1.00 87.12 161 THR A C 1
ATOM 1280 O O . THR A 1 161 ? 4.912 -1.594 18.315 1.00 87.12 161 THR A O 1
ATOM 1283 N N . TYR A 1 162 ? 4.377 -3.608 17.470 1.00 87.75 162 TYR A N 1
ATOM 1284 C CA . TYR A 1 162 ? 5.148 -3.498 16.229 1.00 87.75 162 TYR A CA 1
ATOM 1285 C C . TYR A 1 162 ? 4.404 -2.791 15.084 1.00 87.75 162 TYR A C 1
ATOM 1287 O O . TYR A 1 162 ? 4.972 -2.599 14.010 1.00 87.75 162 TYR A O 1
ATOM 1295 N N . GLU A 1 163 ? 3.136 -2.421 15.271 1.00 86.38 163 GLU A N 1
ATOM 1296 C CA . GLU A 1 163 ? 2.323 -1.805 14.227 1.00 86.38 163 GLU A CA 1
ATOM 1297 C C . GLU A 1 163 ? 2.282 -0.275 14.343 1.00 86.38 163 GLU A C 1
ATOM 1299 O O . GLU A 1 163 ? 1.769 0.276 15.319 1.00 86.38 163 GLU A O 1
ATOM 1304 N N . ASN A 1 164 ? 2.726 0.394 13.273 1.00 87.94 164 ASN A N 1
ATOM 1305 C CA . ASN A 1 164 ? 2.805 1.857 13.166 1.00 87.94 164 ASN A CA 1
ATOM 1306 C C . ASN A 1 164 ? 1.549 2.509 12.552 1.00 87.94 164 ASN A C 1
ATOM 1308 O O . ASN A 1 164 ? 1.518 3.722 12.348 1.00 87.94 164 ASN A O 1
ATOM 1312 N N . ARG A 1 165 ? 0.527 1.721 12.198 1.00 90.44 165 ARG A N 1
ATOM 1313 C CA . ARG A 1 165 ? -0.713 2.228 11.592 1.00 90.44 165 ARG A CA 1
ATOM 1314 C C . ARG A 1 165 ? -1.641 2.830 12.649 1.00 90.44 165 ARG A C 1
ATOM 1316 O O . ARG A 1 165 ? -1.679 2.373 13.791 1.00 90.44 165 ARG A O 1
ATOM 1323 N N . ALA A 1 166 ? -2.423 3.833 12.247 1.00 87.75 166 ALA A N 1
ATOM 1324 C CA . ALA A 1 166 ? -3.481 4.389 13.085 1.00 87.75 166 ALA A CA 1
ATOM 1325 C C . ALA A 1 166 ? -4.580 3.337 13.297 1.00 87.75 166 ALA A C 1
ATOM 1327 O O . ALA A 1 166 ? -5.102 2.770 12.337 1.00 87.75 166 ALA A O 1
ATOM 1328 N N . ARG A 1 167 ? -4.919 3.065 14.557 1.00 87.50 167 ARG A N 1
ATOM 1329 C CA . ARG A 1 167 ? -5.915 2.053 14.926 1.00 87.50 167 ARG A CA 1
ATOM 1330 C C . ARG A 1 167 ? -7.279 2.702 15.099 1.00 87.50 167 ARG A C 1
ATOM 1332 O O . ARG A 1 167 ? -7.379 3.831 15.576 1.00 87.50 167 ARG A O 1
ATOM 1339 N N . ALA A 1 168 ? -8.321 1.980 14.702 1.00 89.44 168 ALA A N 1
ATOM 1340 C CA . ALA A 1 168 ? -9.691 2.460 14.792 1.00 89.44 168 ALA A CA 1
ATOM 1341 C C . ALA A 1 168 ? -10.193 2.526 16.246 1.00 89.44 168 ALA A C 1
ATOM 1343 O O . ALA A 1 168 ? -9.650 1.886 17.154 1.00 89.44 168 ALA A O 1
ATOM 1344 N N . ALA A 1 169 ? -11.278 3.276 16.451 1.00 86.38 169 ALA A N 1
ATOM 1345 C CA . ALA A 1 169 ? -12.035 3.238 17.696 1.00 86.38 169 ALA A CA 1
ATOM 1346 C C . ALA A 1 169 ? -12.524 1.803 17.965 1.00 86.38 169 ALA A C 1
ATOM 1348 O O . ALA A 1 169 ? -13.130 1.178 17.098 1.00 86.38 169 ALA A O 1
ATOM 1349 N N . GLY A 1 170 ? -12.236 1.285 19.161 1.00 85.56 170 GLY A N 1
ATOM 1350 C CA . GLY A 1 170 ? -12.533 -0.102 19.535 1.00 85.56 170 GLY A CA 1
ATOM 1351 C C . GLY A 1 170 ? -11.363 -1.077 19.374 1.00 85.56 170 GLY A C 1
ATOM 1352 O O . GLY A 1 170 ? -11.548 -2.274 19.570 1.00 85.56 170 GLY A O 1
ATOM 1353 N N . PHE A 1 171 ? -10.158 -0.596 19.050 1.00 90.44 171 PHE A N 1
ATOM 1354 C CA . PHE A 1 171 ? -8.963 -1.437 19.093 1.00 90.44 171 PHE A CA 1
ATOM 1355 C C . PHE A 1 171 ? -8.679 -1.956 20.517 1.00 90.44 171 PHE A C 1
ATOM 1357 O O . PHE A 1 171 ? -8.614 -1.174 21.467 1.00 90.44 171 PHE A O 1
ATOM 1364 N N . TYR A 1 172 ? -8.448 -3.267 20.642 1.00 90.31 172 TYR A N 1
ATOM 1365 C CA . TYR A 1 172 ? -8.111 -3.951 21.892 1.00 90.31 172 TYR A CA 1
ATOM 1366 C C . TYR A 1 172 ? -6.905 -4.880 21.686 1.00 90.31 172 TYR A C 1
ATOM 1368 O O . TYR A 1 172 ? -6.920 -5.733 20.799 1.00 90.31 172 TYR A O 1
ATOM 1376 N N . GLN A 1 173 ? -5.858 -4.716 22.501 1.00 91.31 173 GLN A N 1
ATOM 1377 C CA . GLN A 1 173 ? -4.680 -5.586 22.485 1.00 91.31 173 GLN A CA 1
ATOM 1378 C C . GLN A 1 173 ? -4.814 -6.654 23.568 1.00 91.31 173 GLN A C 1
ATOM 1380 O O . GLN A 1 173 ? -4.845 -6.329 24.750 1.00 91.31 173 GLN A O 1
ATOM 1385 N N . PHE A 1 174 ? -4.806 -7.917 23.155 1.00 92.19 174 PHE A N 1
ATOM 1386 C CA . PHE A 1 174 ? -4.782 -9.050 24.075 1.00 92.19 174 PHE A CA 1
ATOM 1387 C C . PHE A 1 174 ? -3.421 -9.229 24.748 1.00 92.19 174 PHE A C 1
ATOM 1389 O O . PHE A 1 174 ? -2.373 -8.944 24.146 1.00 92.19 174 PHE A O 1
ATOM 1396 N N . SER A 1 175 ? -3.443 -9.797 25.953 1.00 91.06 175 SER A N 1
ATOM 1397 C CA . SER A 1 175 ? -2.237 -10.246 26.644 1.00 91.06 175 SER A CA 1
ATOM 1398 C C . SER A 1 175 ? -1.499 -11.353 25.868 1.00 91.06 175 SER A C 1
ATOM 1400 O O . SER A 1 175 ? -2.082 -12.097 25.066 1.00 91.06 175 SER A O 1
ATOM 1402 N N . LYS A 1 176 ? -0.184 -11.453 26.112 1.00 86.81 176 LYS A N 1
ATOM 1403 C CA . LYS A 1 176 ? 0.675 -12.547 25.625 1.00 86.81 176 LYS A CA 1
ATOM 1404 C C . LYS A 1 176 ? 0.501 -13.821 26.453 1.00 86.81 176 LYS A C 1
ATOM 1406 O O . LYS A 1 176 ? 0.757 -14.906 25.942 1.00 86.81 176 LYS A O 1
ATOM 1411 N N . ASP A 1 177 ? 0.045 -13.689 27.697 1.00 90.00 177 ASP A N 1
ATOM 1412 C CA . ASP A 1 177 ? -0.202 -14.823 28.584 1.00 90.00 177 ASP A CA 1
ATOM 1413 C C . ASP A 1 177 ? -1.505 -15.524 28.189 1.00 90.00 177 ASP A C 1
ATOM 1415 O O . ASP A 1 177 ? -2.578 -14.914 28.197 1.00 90.00 177 ASP A O 1
ATOM 1419 N N . GLU A 1 178 ? -1.437 -16.821 27.877 1.00 87.69 178 GLU A N 1
ATOM 1420 C CA . GLU A 1 178 ? -2.588 -17.574 27.361 1.00 87.69 178 GLU A CA 1
ATOM 1421 C C . GLU A 1 178 ? -3.788 -17.584 28.314 1.00 87.69 178 GLU A C 1
ATOM 1423 O O . GLU A 1 178 ? -4.935 -17.525 27.872 1.00 87.69 178 GLU A O 1
ATOM 1428 N N . GLU A 1 179 ? -3.554 -17.662 29.625 1.00 90.62 179 GLU A N 1
ATOM 1429 C CA . GLU A 1 179 ? -4.634 -17.690 30.616 1.00 90.62 179 GLU A CA 1
ATOM 1430 C C . GLU A 1 179 ? -5.370 -16.354 30.704 1.00 90.62 179 GLU A C 1
ATOM 1432 O O . GLU A 1 179 ? -6.600 -16.321 30.787 1.00 90.62 179 GLU A O 1
ATOM 1437 N N . VAL A 1 180 ? -4.621 -15.249 30.675 1.00 92.69 180 VAL A N 1
ATOM 1438 C CA . VAL A 1 180 ? -5.186 -13.897 30.716 1.00 92.69 180 VAL A CA 1
ATOM 1439 C C . VAL A 1 180 ? -5.936 -13.632 29.416 1.00 92.69 180 VAL A C 1
ATOM 1441 O O . VAL A 1 180 ? -7.107 -13.267 29.452 1.00 92.69 180 VAL A O 1
ATOM 1444 N N . ARG A 1 181 ? -5.323 -13.958 28.275 1.00 90.75 181 ARG A N 1
ATOM 1445 C CA . ARG A 1 181 ? -5.942 -13.849 26.953 1.00 90.75 181 ARG A CA 1
ATOM 1446 C C . ARG A 1 181 ? -7.248 -14.635 26.844 1.00 90.75 181 ARG A C 1
ATOM 1448 O O . ARG A 1 181 ? -8.212 -14.142 26.264 1.00 90.75 181 ARG A O 1
ATOM 1455 N N . LYS A 1 182 ? -7.309 -15.858 27.387 1.00 92.00 182 LYS A N 1
ATOM 1456 C CA . LYS A 1 182 ? -8.545 -16.663 27.403 1.00 92.00 182 LYS A CA 1
ATOM 1457 C C . LYS A 1 182 ? -9.658 -15.961 28.180 1.00 92.00 182 LYS A C 1
ATOM 1459 O O . LYS A 1 182 ? -10.777 -15.893 27.682 1.00 92.00 182 LYS A O 1
ATOM 1464 N N . LYS A 1 183 ? -9.347 -15.380 29.342 1.00 96.25 183 LYS A N 1
ATOM 1465 C CA . LYS A 1 183 ? -10.316 -14.603 30.132 1.00 96.25 183 LYS A CA 1
ATOM 1466 C C . LYS A 1 183 ? -10.791 -13.355 29.386 1.00 96.25 183 LYS A C 1
ATOM 1468 O O . LYS A 1 183 ? -11.993 -13.120 29.328 1.00 96.25 183 LYS A O 1
ATOM 1473 N N . GLU A 1 184 ? -9.875 -12.614 28.764 1.00 94.00 184 GLU A N 1
ATOM 1474 C CA . GLU A 1 184 ? -10.196 -11.443 27.931 1.00 94.00 184 GLU A CA 1
ATOM 1475 C C . GLU A 1 184 ? -11.122 -11.829 26.761 1.00 94.00 184 GLU A C 1
ATOM 1477 O O . GLU A 1 184 ? -12.116 -11.160 26.483 1.00 94.00 184 GLU A O 1
ATOM 1482 N N . MET A 1 185 ? -10.849 -12.961 26.103 1.00 93.12 185 MET A N 1
ATOM 1483 C CA . MET A 1 185 ? -11.695 -13.502 25.034 1.00 93.12 185 MET A CA 1
ATOM 1484 C C . MET A 1 185 ? -13.090 -13.904 25.529 1.00 93.12 185 MET A C 1
ATOM 1486 O O . MET A 1 185 ? -14.077 -13.685 24.828 1.00 93.12 185 MET A O 1
ATOM 1490 N N . GLU A 1 186 ? -13.195 -14.507 26.712 1.00 96.06 186 GLU A N 1
ATOM 1491 C CA . GLU A 1 186 ? -14.481 -14.862 27.321 1.00 96.06 186 GLU A CA 1
ATOM 1492 C C . GLU A 1 186 ? -15.293 -13.627 27.721 1.00 96.06 186 GLU A C 1
ATOM 1494 O O . GLU A 1 186 ? -16.509 -13.606 27.536 1.00 96.06 186 GLU A O 1
ATOM 1499 N N . GLU A 1 187 ? -14.643 -12.584 28.232 1.00 96.00 187 GLU A N 1
ATOM 1500 C CA . GLU A 1 187 ? -15.286 -11.309 28.556 1.00 96.00 187 GLU A CA 1
ATOM 1501 C C . GLU A 1 187 ? -15.825 -10.614 27.297 1.00 96.00 187 GLU A C 1
ATOM 1503 O O . GLU A 1 187 ? -16.988 -10.203 27.258 1.00 96.00 187 GLU A O 1
ATOM 1508 N N . LEU A 1 188 ? -15.034 -10.568 26.221 1.00 94.50 188 LEU A N 1
ATOM 1509 C CA . LEU A 1 188 ? -15.483 -10.025 24.935 1.00 94.50 188 LEU A CA 1
ATOM 1510 C C . LEU A 1 188 ? -16.652 -10.818 24.337 1.00 94.50 188 LEU A C 1
ATOM 1512 O O . LEU A 1 188 ? -17.570 -10.231 23.767 1.00 94.50 188 LEU A O 1
ATOM 1516 N N . LYS A 1 189 ? -16.674 -12.145 24.501 1.00 95.19 189 LYS A N 1
ATOM 1517 C CA . LYS A 1 189 ? -17.829 -12.960 24.095 1.00 95.19 189 LYS A CA 1
ATOM 1518 C C . LYS A 1 189 ? -19.080 -12.625 24.902 1.00 95.19 189 LYS A C 1
ATOM 1520 O O . LYS A 1 189 ? -20.130 -12.418 24.307 1.00 95.19 189 LYS A O 1
ATOM 1525 N N . LYS A 1 190 ? -18.968 -12.498 26.227 1.00 96.75 190 LYS A N 1
ATOM 1526 C CA . LYS A 1 190 ? -20.103 -12.135 27.094 1.00 96.75 190 LYS A CA 1
ATOM 1527 C C . LYS A 1 190 ? -20.669 -10.764 26.748 1.00 96.75 190 LYS A C 1
ATOM 1529 O O . LYS A 1 190 ? -21.873 -10.625 26.575 1.00 96.75 190 LYS A O 1
ATOM 1534 N N . THR A 1 191 ? -19.806 -9.761 26.585 1.00 93.69 191 THR A N 1
ATOM 1535 C CA . THR A 1 191 ? -20.247 -8.418 26.174 1.00 93.69 191 THR A CA 1
ATOM 1536 C C . THR A 1 191 ? -20.926 -8.444 24.806 1.00 93.69 191 THR A C 1
ATOM 1538 O O . THR A 1 191 ? -21.965 -7.808 24.630 1.00 93.69 191 THR A O 1
ATOM 1541 N N . ARG A 1 192 ? -20.418 -9.237 23.851 1.00 93.75 192 ARG A N 1
ATOM 1542 C CA . ARG A 1 192 ? -21.085 -9.453 22.562 1.00 93.75 192 ARG A CA 1
ATOM 1543 C C . ARG A 1 192 ? -22.475 -10.065 22.743 1.00 93.75 192 ARG A C 1
ATOM 1545 O O . ARG A 1 192 ? -23.437 -9.477 22.258 1.00 93.75 192 ARG A O 1
ATOM 1552 N N . GLU A 1 193 ? -22.600 -11.165 23.479 1.00 95.06 193 GLU A N 1
ATOM 1553 C CA . GLU A 1 193 ? -23.883 -11.826 23.761 1.00 95.06 193 GLU A CA 1
ATOM 1554 C C . GLU A 1 193 ? -24.884 -10.883 24.447 1.00 95.06 193 GLU A C 1
ATOM 1556 O O . GLU A 1 193 ? -26.061 -10.852 24.090 1.00 95.06 193 GLU A O 1
ATOM 1561 N N . GLU A 1 194 ? -24.428 -10.056 25.390 1.00 94.50 194 GLU A N 1
ATOM 1562 C CA . GLU A 1 194 ? -25.258 -9.039 26.038 1.00 94.50 194 GLU A CA 1
ATOM 1563 C C . GLU A 1 194 ? -25.740 -7.972 25.052 1.00 94.50 194 GLU A C 1
ATOM 1565 O O . GLU A 1 194 ? -26.910 -7.583 25.094 1.00 94.50 194 GLU A O 1
ATOM 1570 N N . THR A 1 195 ? -24.869 -7.507 24.150 1.00 90.88 195 THR A N 1
ATOM 1571 C CA . THR A 1 195 ? -25.253 -6.519 23.132 1.00 90.88 195 THR A CA 1
ATOM 1572 C C . THR A 1 195 ? -26.199 -7.101 22.088 1.00 90.88 195 THR A C 1
ATOM 1574 O O . THR A 1 195 ? -27.173 -6.438 21.738 1.00 90.88 195 THR A O 1
ATOM 1577 N N . GLU A 1 196 ? -25.975 -8.336 21.636 1.00 90.88 196 GLU A N 1
ATOM 1578 C CA . GLU A 1 196 ? -26.871 -9.049 20.720 1.00 90.88 196 GLU A CA 1
ATOM 1579 C C . GLU A 1 196 ? -28.235 -9.293 21.374 1.00 90.88 196 GLU A C 1
ATOM 1581 O O . GLU A 1 196 ? -29.271 -9.009 20.772 1.00 90.88 196 GLU A O 1
ATOM 1586 N N . ARG A 1 197 ? -28.258 -9.734 22.639 1.00 92.12 197 ARG A N 1
ATOM 1587 C CA . ARG A 1 197 ? -29.499 -9.899 23.405 1.00 92.12 197 ARG A CA 1
ATOM 1588 C C . ARG A 1 197 ? -30.251 -8.579 23.531 1.00 92.12 197 ARG A C 1
ATOM 1590 O O . ARG A 1 197 ? -31.451 -8.538 23.287 1.00 92.12 197 ARG A O 1
ATOM 1597 N N . ARG A 1 198 ? -29.551 -7.493 23.864 1.00 88.69 198 ARG A N 1
ATOM 1598 C CA . ARG A 1 198 ? -30.159 -6.167 23.985 1.00 88.69 198 ARG A CA 1
ATOM 1599 C C . ARG A 1 198 ? -30.712 -5.659 22.650 1.00 88.69 198 ARG A C 1
ATOM 1601 O O . ARG A 1 198 ? -31.792 -5.083 22.650 1.00 88.69 198 ARG A O 1
ATOM 1608 N N . ARG A 1 199 ? -30.018 -5.882 21.527 1.00 87.12 199 ARG A N 1
ATOM 1609 C CA . ARG A 1 199 ? -30.521 -5.520 20.187 1.00 87.12 199 ARG A CA 1
ATOM 1610 C C . ARG A 1 199 ? -31.808 -6.269 19.846 1.00 87.12 199 ARG A C 1
ATOM 1612 O O . ARG A 1 199 ? -32.773 -5.634 19.429 1.00 87.12 199 ARG A O 1
ATOM 1619 N N . LYS A 1 200 ? -31.844 -7.577 20.127 1.00 85.94 200 LYS A N 1
ATOM 1620 C CA . LYS A 1 200 ? -33.040 -8.419 19.963 1.00 85.94 200 LYS A CA 1
ATOM 1621 C C . LYS A 1 200 ? -34.198 -7.950 20.847 1.00 85.94 200 LYS A C 1
ATOM 1623 O O . LYS A 1 200 ? -35.323 -7.843 20.379 1.00 85.94 200 LYS A O 1
ATOM 1628 N N . GLU A 1 201 ? -33.934 -7.625 22.114 1.00 86.19 201 GLU A N 1
ATOM 1629 C CA . GLU A 1 201 ? -34.945 -7.088 23.042 1.00 86.19 201 GLU A CA 1
ATOM 1630 C C . GLU A 1 201 ? -35.459 -5.697 22.627 1.00 86.19 201 GLU A C 1
ATOM 1632 O O . GLU A 1 201 ? -36.625 -5.373 22.854 1.00 86.19 201 GLU A O 1
ATOM 1637 N N . GLU A 1 202 ? -34.607 -4.867 22.021 1.00 83.50 202 GLU A N 1
ATOM 1638 C CA . GLU A 1 202 ? -34.973 -3.545 21.501 1.00 83.50 202 GLU A CA 1
ATOM 1639 C C . GLU A 1 202 ? -35.723 -3.616 20.153 1.00 83.50 202 GLU A C 1
ATOM 1641 O O . GLU A 1 202 ? -36.207 -2.580 19.689 1.00 83.50 202 GLU A O 1
ATOM 1646 N N . GLY A 1 203 ? -35.886 -4.811 19.564 1.00 71.94 203 GLY A N 1
ATOM 1647 C CA . GLY A 1 203 ? -36.596 -5.015 18.297 1.00 71.94 203 GLY A CA 1
ATOM 1648 C C . GLY A 1 203 ? -35.899 -4.340 17.118 1.00 71.94 203 GLY A C 1
ATOM 1649 O O . GLY A 1 203 ? -36.561 -3.864 16.199 1.00 71.94 203 GLY A O 1
ATOM 1650 N N . VAL A 1 204 ? -34.568 -4.224 17.177 1.00 66.56 204 VAL A N 1
ATOM 1651 C CA . VAL A 1 204 ? -33.766 -3.988 15.974 1.00 66.56 204 VAL A CA 1
ATOM 1652 C C . VAL A 1 204 ? -33.704 -5.343 15.299 1.00 66.56 204 VAL A C 1
ATOM 1654 O O . VAL A 1 204 ? -32.794 -6.125 15.562 1.00 66.56 204 VAL A O 1
ATOM 1657 N N . ASP A 1 205 ? -34.772 -5.670 14.579 1.00 51.72 205 ASP A N 1
ATOM 1658 C CA . ASP A 1 205 ? -34.859 -6.920 13.855 1.00 51.72 205 ASP A CA 1
ATOM 1659 C C . ASP A 1 205 ? -33.673 -6.974 12.890 1.00 51.72 205 ASP A C 1
ATOM 1661 O O . ASP A 1 205 ? -33.513 -6.109 12.028 1.00 51.72 205 ASP A O 1
ATOM 1665 N N . ASP A 1 206 ? -32.839 -8.000 13.060 1.00 52.28 206 ASP A N 1
ATOM 1666 C CA . ASP A 1 206 ? -31.976 -8.536 12.014 1.00 52.28 206 ASP A CA 1
ATOM 1667 C C . ASP A 1 206 ? -32.887 -9.160 10.924 1.00 52.28 206 ASP A C 1
ATOM 1669 O O . ASP A 1 206 ? -32.758 -10.337 10.589 1.00 52.28 206 ASP A O 1
ATOM 1673 N N . GLU A 1 207 ? -33.884 -8.416 10.419 1.00 49.81 207 GLU A N 1
ATOM 1674 C CA . GLU A 1 207 ? -34.392 -8.692 9.081 1.00 49.81 207 GLU A CA 1
ATOM 1675 C C . GLU A 1 207 ? -33.188 -8.472 8.172 1.00 49.81 207 GLU A C 1
ATOM 1677 O O . GLU A 1 207 ? -32.542 -7.427 8.238 1.00 49.81 207 GLU A O 1
ATOM 1682 N N . GLU A 1 208 ? -32.832 -9.511 7.423 1.00 49.56 208 GLU A N 1
ATOM 1683 C CA . GLU A 1 208 ? -31.690 -9.602 6.514 1.00 49.56 208 GLU A CA 1
ATOM 1684 C C . GLU A 1 208 ? -31.790 -8.601 5.344 1.00 49.56 208 GLU A C 1
ATOM 1686 O O . GLU A 1 208 ? -31.647 -8.963 4.179 1.00 49.56 208 GLU A O 1
ATOM 1691 N N . GLU A 1 209 ? -32.035 -7.323 5.614 1.00 44.44 209 GLU A N 1
ATOM 1692 C CA . GLU A 1 209 ? -31.620 -6.269 4.712 1.00 44.44 209 GLU A CA 1
ATOM 1693 C C . GLU A 1 209 ? -30.134 -6.046 4.961 1.00 44.44 209 GLU A C 1
ATOM 1695 O O . GLU A 1 209 ? -29.696 -5.498 5.971 1.00 44.44 209 GLU A O 1
ATOM 1700 N N . ASP A 1 210 ? -29.365 -6.578 4.023 1.00 46.03 210 ASP A N 1
ATOM 1701 C CA . ASP A 1 210 ? -27.939 -6.423 3.807 1.00 46.03 210 ASP A CA 1
ATOM 1702 C C . ASP A 1 210 ? -27.539 -4.931 3.829 1.00 46.03 210 ASP A C 1
ATOM 1704 O O . ASP A 1 210 ? -27.354 -4.283 2.798 1.00 46.03 210 ASP A O 1
ATOM 1708 N N . ILE A 1 211 ? -27.431 -4.334 5.022 1.00 46.22 211 ILE A N 1
ATOM 1709 C CA . ILE A 1 211 ? -26.819 -3.015 5.206 1.00 46.22 211 ILE A CA 1
ATOM 1710 C C . ILE A 1 211 ? -25.306 -3.232 5.169 1.00 46.22 211 ILE A C 1
ATOM 1712 O O . ILE A 1 211 ? -24.593 -3.129 6.172 1.00 46.22 211 ILE A O 1
ATOM 1716 N N . GLY A 1 212 ? -24.807 -3.530 3.971 1.00 43.44 212 GLY A N 1
ATOM 1717 C CA . GLY A 1 212 ? -23.419 -3.279 3.629 1.00 43.44 212 GLY A CA 1
ATOM 1718 C C . GLY A 1 212 ? -23.070 -1.812 3.923 1.00 43.44 212 GLY A C 1
ATOM 1719 O O . GLY A 1 212 ? -23.955 -0.946 3.958 1.00 43.44 212 GLY A O 1
ATOM 1720 N N . PRO A 1 213 ? -21.789 -1.489 4.168 1.00 41.06 213 PRO A N 1
ATOM 1721 C CA . PRO A 1 213 ? -21.372 -0.113 4.389 1.00 41.06 213 PRO A CA 1
ATOM 1722 C C . PRO A 1 213 ? -21.699 0.697 3.133 1.00 41.06 213 PRO A C 1
ATOM 1724 O O . PRO A 1 213 ? -21.005 0.591 2.123 1.00 41.06 213 PRO A O 1
ATOM 1727 N N . GLN A 1 214 ? -22.770 1.491 3.177 1.00 41.78 214 GLN A N 1
ATOM 1728 C CA . GLN A 1 214 ? -23.078 2.393 2.078 1.00 41.78 214 GLN A CA 1
ATOM 1729 C C . GLN A 1 214 ? -21.892 3.353 1.914 1.00 41.78 214 GLN A C 1
ATOM 1731 O O . GLN A 1 214 ? -21.499 4.000 2.895 1.00 41.78 214 GLN A O 1
ATOM 1736 N N . PRO A 1 215 ? -21.283 3.452 0.718 1.00 39.12 215 PRO A N 1
ATOM 1737 C CA . PRO A 1 215 ? -20.297 4.486 0.474 1.00 39.12 215 PRO A CA 1
ATOM 1738 C C . PRO A 1 215 ? -20.998 5.831 0.649 1.00 39.12 215 PRO A C 1
ATOM 1740 O O . PRO A 1 215 ? -22.132 6.008 0.206 1.00 39.12 215 PRO A O 1
ATOM 1743 N N . ALA A 1 216 ? -20.334 6.760 1.335 1.00 40.84 216 ALA A N 1
ATOM 1744 C CA . ALA A 1 216 ? -20.814 8.117 1.541 1.00 40.84 216 ALA A CA 1
ATOM 1745 C C . ALA A 1 216 ? -21.094 8.777 0.180 1.00 40.84 216 ALA A C 1
ATOM 1747 O O . ALA A 1 216 ? -20.197 9.330 -0.455 1.00 40.84 216 ALA A O 1
ATOM 1748 N N . ALA A 1 217 ? -22.338 8.668 -0.285 1.00 36.72 217 ALA A N 1
ATOM 1749 C CA . ALA A 1 217 ? -22.790 9.282 -1.512 1.00 36.72 217 ALA A CA 1
ATOM 1750 C C . ALA A 1 217 ? -22.837 10.793 -1.289 1.00 36.72 217 ALA A C 1
ATOM 1752 O O . ALA A 1 217 ? -23.550 11.308 -0.425 1.00 36.72 217 ALA A O 1
ATOM 1753 N N . VAL A 1 218 ? -22.009 11.479 -2.069 1.00 38.12 218 VAL A N 1
ATOM 1754 C CA . VAL A 1 218 ? -22.012 12.922 -2.270 1.00 38.12 218 VAL A CA 1
ATOM 1755 C C . VAL A 1 218 ? -23.443 13.354 -2.587 1.00 38.12 218 VAL A C 1
ATOM 1757 O O . VAL A 1 218 ? -24.035 12.913 -3.568 1.00 38.12 218 VAL A O 1
ATOM 1760 N N . ALA A 1 219 ? -24.011 14.186 -1.718 1.00 36.44 219 ALA A N 1
ATOM 1761 C CA . ALA A 1 219 ? -25.330 14.762 -1.906 1.00 36.44 219 ALA A CA 1
ATOM 1762 C C . ALA A 1 219 ? -25.287 15.784 -3.052 1.00 36.44 219 ALA A C 1
ATOM 1764 O O . ALA A 1 219 ? -24.818 16.908 -2.869 1.00 36.44 219 ALA A O 1
ATOM 1765 N N . GLU A 1 220 ? -25.787 15.403 -4.226 1.00 33.69 220 GLU A N 1
ATOM 1766 C CA . GLU A 1 220 ? -26.240 16.368 -5.228 1.00 33.69 220 GLU A CA 1
ATOM 1767 C C . GLU A 1 220 ? -27.620 16.924 -4.826 1.00 33.69 220 GLU A C 1
ATOM 1769 O O . GLU A 1 220 ? -28.482 16.169 -4.362 1.00 33.69 220 GLU A O 1
ATOM 1774 N N . PRO A 1 221 ? -27.868 18.240 -4.968 1.00 42.56 221 PRO A N 1
ATOM 1775 C CA . PRO A 1 221 ? -29.137 18.837 -4.580 1.00 42.56 221 PRO A CA 1
ATOM 1776 C C . PRO A 1 221 ? -30.185 18.620 -5.680 1.00 42.56 221 PRO A C 1
ATOM 1778 O O . PRO A 1 221 ? -30.244 19.365 -6.655 1.00 42.56 221 PRO A O 1
ATOM 1781 N N . ALA A 1 222 ? -31.033 17.606 -5.508 1.00 36.31 222 ALA A N 1
ATOM 1782 C CA . ALA A 1 222 ? -32.214 17.413 -6.343 1.00 36.31 222 ALA A CA 1
ATOM 1783 C C . ALA A 1 222 ? -33.292 18.478 -6.055 1.00 36.31 222 ALA A C 1
ATOM 1785 O O . ALA A 1 222 ? -33.534 18.875 -4.912 1.00 36.31 222 ALA A O 1
ATOM 1786 N N . GLU A 1 223 ? -33.923 18.931 -7.135 1.00 37.06 223 GLU A N 1
ATOM 1787 C CA . GLU A 1 223 ? -34.908 20.005 -7.219 1.00 37.06 223 GLU A CA 1
ATOM 1788 C C . GLU A 1 223 ? -36.163 19.785 -6.354 1.00 37.06 223 GLU A C 1
ATOM 1790 O O . GLU A 1 223 ? -36.650 18.675 -6.152 1.00 37.06 223 GLU A O 1
ATOM 1795 N N . VAL A 1 224 ? -36.714 20.899 -5.868 1.00 38.62 224 VAL A N 1
ATOM 1796 C CA . VAL A 1 224 ? -37.889 20.981 -4.992 1.00 38.62 224 VAL A CA 1
ATOM 1797 C C . VAL A 1 224 ? -39.197 20.832 -5.783 1.00 38.62 224 VAL A C 1
ATOM 1799 O O . VAL A 1 224 ? -39.470 21.678 -6.637 1.00 38.62 224 VAL A O 1
ATOM 1802 N N . PRO A 1 225 ? -40.113 19.922 -5.391 1.00 36.94 225 PRO A N 1
ATOM 1803 C CA . PRO A 1 225 ? -41.541 20.134 -5.569 1.00 36.94 225 PRO A CA 1
ATOM 1804 C C . PRO A 1 225 ? -42.219 20.552 -4.248 1.00 36.94 225 PRO A C 1
ATOM 1806 O O . PRO A 1 225 ? -41.846 20.147 -3.148 1.00 36.94 225 PRO A O 1
ATOM 1809 N N . LYS A 1 226 ? -43.211 21.434 -4.397 1.00 34.34 226 LYS A N 1
ATOM 1810 C CA . LYS A 1 226 ? -44.009 22.123 -3.365 1.00 34.34 226 LYS A CA 1
ATOM 1811 C C . LYS A 1 226 ? -44.896 21.182 -2.517 1.00 34.34 226 LYS A C 1
ATOM 1813 O O . LYS A 1 226 ? -45.085 20.030 -2.891 1.00 34.34 226 LYS A O 1
ATOM 1818 N N . PRO A 1 227 ? -45.419 21.663 -1.367 1.00 39.34 227 PRO A N 1
ATOM 1819 C CA . PRO A 1 227 ? -45.711 20.830 -0.210 1.00 39.34 227 PRO A CA 1
ATOM 1820 C C . PRO A 1 227 ? -47.133 20.267 -0.232 1.00 39.34 227 PRO A C 1
ATOM 1822 O O . PRO A 1 227 ? -48.098 21.008 -0.402 1.00 39.34 227 PRO A O 1
ATOM 1825 N N . GLU A 1 228 ? -47.250 18.974 0.048 1.00 37.12 228 GLU A N 1
ATOM 1826 C CA . GLU A 1 228 ? -48.456 18.389 0.632 1.00 37.12 228 GLU A CA 1
ATOM 1827 C C . GLU A 1 228 ? -48.179 18.094 2.110 1.00 37.12 228 GLU A C 1
ATOM 1829 O O . GLU A 1 228 ? -47.057 17.743 2.488 1.00 37.12 228 GLU A O 1
ATOM 1834 N N . GLU A 1 229 ? -49.193 18.312 2.945 1.00 49.66 229 GLU A N 1
ATOM 1835 C CA . GLU A 1 229 ? -49.170 18.240 4.407 1.00 49.66 229 GLU A CA 1
ATOM 1836 C C . GLU A 1 229 ? -48.651 16.883 4.909 1.00 49.66 229 GLU A C 1
ATOM 1838 O O . GLU A 1 229 ? -49.395 15.916 5.067 1.00 49.66 229 GLU A O 1
ATOM 1843 N N . LYS A 1 230 ? -47.346 16.802 5.187 1.00 37.72 230 LYS A N 1
ATOM 1844 C CA . LYS A 1 230 ? -46.739 15.641 5.838 1.00 37.72 230 LYS A CA 1
ATOM 1845 C C . LYS A 1 230 ? -46.698 15.869 7.342 1.00 37.72 230 LYS A C 1
ATOM 1847 O O . LYS A 1 230 ? -46.103 16.826 7.835 1.00 37.72 230 LYS A O 1
ATOM 1852 N N . GLN A 1 231 ? -47.354 14.957 8.053 1.00 45.62 231 GLN A N 1
ATOM 1853 C CA . GLN A 1 231 ? -47.254 14.779 9.497 1.00 45.62 231 GLN A CA 1
ATOM 1854 C C . GLN A 1 231 ? -45.773 14.797 9.906 1.00 45.62 231 GLN A C 1
ATOM 1856 O O . GLN A 1 231 ? -44.931 14.218 9.217 1.00 45.62 231 GLN A O 1
ATOM 1861 N N . GLY A 1 232 ? -45.458 15.522 10.985 1.00 48.66 232 GLY A N 1
ATOM 1862 C CA . GLY A 1 232 ? -44.083 15.725 11.447 1.00 48.66 232 GLY A CA 1
ATOM 1863 C C . GLY A 1 232 ? -43.315 14.409 11.642 1.00 48.66 232 GLY A C 1
ATOM 1864 O O . GLY A 1 232 ? -43.935 13.357 11.812 1.00 48.66 232 GLY A O 1
ATOM 1865 N N . PRO A 1 233 ? -41.970 14.450 11.622 1.00 49.41 233 PRO A N 1
ATOM 1866 C CA . PRO A 1 233 ? -41.141 13.251 11.627 1.00 49.41 233 PRO A CA 1
ATOM 1867 C C . PRO A 1 233 ? -41.475 12.388 12.844 1.00 49.41 233 PRO A C 1
ATOM 1869 O O . PRO A 1 233 ? -41.365 12.837 13.988 1.00 49.41 233 PRO A O 1
ATOM 1872 N N . VAL A 1 234 ? -41.904 11.151 12.587 1.00 55.00 234 VAL A N 1
ATOM 1873 C CA . VAL A 1 234 ? -42.188 10.157 13.622 1.00 55.00 234 VAL A CA 1
ATOM 1874 C C . VAL A 1 234 ? -40.855 9.830 14.293 1.00 55.00 234 VAL A C 1
ATOM 1876 O O . VAL A 1 234 ? -40.010 9.134 13.732 1.00 55.00 234 VAL A O 1
ATOM 1879 N N . LEU A 1 235 ? -40.607 10.430 15.458 1.00 58.47 235 LEU A N 1
ATOM 1880 C CA . LEU A 1 235 ? -39.403 10.176 16.242 1.00 58.47 235 LEU A CA 1
ATOM 1881 C C . LEU A 1 235 ? -39.376 8.685 16.601 1.00 58.47 235 LEU A C 1
ATOM 1883 O O . LEU A 1 235 ? -40.368 8.140 17.078 1.00 58.47 235 LEU A O 1
ATOM 1887 N N . SER A 1 236 ? -38.245 8.019 16.364 1.00 72.38 236 SER A N 1
ATOM 1888 C CA . SER A 1 236 ? -38.087 6.597 16.677 1.00 72.38 236 SER A CA 1
ATOM 1889 C C . SER A 1 236 ? -38.436 6.312 18.146 1.00 72.38 236 SER A C 1
ATOM 1891 O O . SER A 1 236 ? -38.208 7.150 19.023 1.00 72.38 236 SER A O 1
ATOM 1893 N N . LYS A 1 237 ? -38.949 5.111 18.456 1.00 74.06 237 LYS A N 1
ATOM 1894 C CA . LYS A 1 237 ? -39.333 4.714 19.832 1.00 74.06 237 LYS A CA 1
ATOM 1895 C C . LYS A 1 237 ? -38.218 4.973 20.866 1.00 74.06 237 LYS A C 1
ATOM 1897 O O . LYS A 1 237 ? -38.490 5.294 22.023 1.00 74.06 237 LYS A O 1
ATOM 1902 N N . ALA A 1 238 ? -36.951 4.904 20.446 1.00 68.44 238 ALA A N 1
ATOM 1903 C CA . ALA A 1 238 ? -35.787 5.244 21.264 1.00 68.44 238 ALA A CA 1
ATOM 1904 C C . ALA A 1 238 ? -35.671 6.751 21.575 1.00 68.44 238 ALA A C 1
ATOM 1906 O O . ALA A 1 238 ? -35.331 7.130 22.700 1.00 68.44 238 ALA A O 1
ATOM 1907 N N . ALA A 1 239 ? -35.974 7.621 20.609 1.00 73.19 239 ALA A N 1
ATOM 1908 C CA . ALA A 1 239 ? -36.020 9.065 20.813 1.00 73.19 239 ALA A CA 1
ATOM 1909 C C . ALA A 1 239 ? -37.182 9.465 21.739 1.00 73.19 239 ALA A C 1
ATOM 1911 O O . ALA A 1 239 ? -36.999 10.318 22.609 1.00 73.19 239 ALA A O 1
ATOM 1912 N N . GLU A 1 240 ? -38.335 8.797 21.639 1.00 77.56 240 GLU A N 1
ATOM 1913 C CA . GLU A 1 240 ? -39.452 9.008 22.569 1.00 77.56 240 GLU A CA 1
ATOM 1914 C C . GLU A 1 240 ? -39.103 8.596 24.004 1.00 77.56 240 GLU A C 1
ATOM 1916 O O . GLU A 1 240 ? -39.387 9.340 24.944 1.00 77.56 240 GLU A O 1
ATOM 1921 N N . LYS A 1 241 ? -38.428 7.452 24.189 1.00 85.12 241 LYS A N 1
ATOM 1922 C CA . LYS A 1 241 ? -37.981 6.997 25.516 1.00 85.12 241 LYS A CA 1
ATOM 1923 C C . LYS A 1 241 ? -36.989 7.977 26.145 1.00 85.12 241 LYS A C 1
ATOM 1925 O O . LYS A 1 241 ? -37.161 8.356 27.301 1.00 85.12 241 LYS A O 1
ATOM 1930 N N . ARG A 1 242 ? -36.000 8.449 25.376 1.00 79.94 242 ARG A N 1
ATOM 1931 C CA . ARG A 1 242 ? -35.039 9.466 25.843 1.00 79.94 242 ARG A CA 1
ATOM 1932 C C . ARG A 1 242 ? -35.722 10.786 26.191 1.00 79.94 242 ARG A C 1
ATOM 1934 O O . ARG A 1 242 ? -35.359 11.415 27.180 1.00 79.94 242 ARG A O 1
ATOM 1941 N N . LYS A 1 243 ? -36.720 11.204 25.408 1.00 88.31 243 LYS A N 1
ATOM 1942 C CA . LYS A 1 243 ? -37.498 12.414 25.692 1.00 88.31 243 LYS A CA 1
ATOM 1943 C C . LYS A 1 243 ? -38.271 12.282 27.009 1.00 88.31 243 LYS A C 1
ATOM 1945 O O . LYS A 1 243 ? -38.185 13.187 27.834 1.00 88.31 243 LYS A O 1
ATOM 1950 N N . ARG A 1 244 ? -38.923 11.138 27.246 1.00 87.06 244 ARG A N 1
ATOM 1951 C CA . ARG A 1 244 ? -39.624 10.848 28.511 1.00 87.06 244 ARG A CA 1
ATOM 1952 C C . ARG A 1 244 ? -38.677 10.842 29.710 1.00 87.06 244 ARG A C 1
ATOM 1954 O O . ARG A 1 244 ? -38.949 11.514 30.694 1.00 87.06 244 ARG A O 1
ATOM 1961 N N . GLU A 1 245 ? -37.529 10.177 29.604 1.00 88.25 245 GLU A N 1
ATOM 1962 C CA . GLU A 1 245 ? -36.544 10.119 30.695 1.00 88.25 245 GLU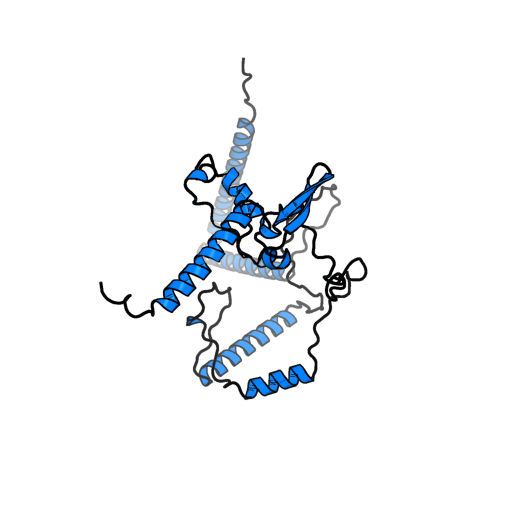 A CA 1
ATOM 1963 C C . GLU A 1 245 ? -35.965 11.508 31.033 1.00 88.25 245 GLU A C 1
ATOM 1965 O O . GLU A 1 245 ? -35.779 11.865 32.200 1.00 88.25 245 GLU A O 1
ATOM 1970 N N . LEU A 1 246 ? -35.726 12.344 30.017 1.00 87.31 246 LEU A N 1
ATOM 1971 C CA . LEU A 1 246 ? -35.298 13.730 30.218 1.00 87.31 246 LEU A CA 1
ATOM 1972 C C . LEU A 1 246 ? -36.393 14.591 30.856 1.00 87.31 246 LEU A C 1
ATOM 1974 O O . LEU A 1 246 ? -36.082 15.431 31.703 1.00 87.31 246 LEU A O 1
ATOM 1978 N N . GLU A 1 247 ? -37.653 14.402 30.470 1.00 89.25 247 GLU A N 1
ATOM 1979 C CA . GLU A 1 247 ? -38.798 15.095 31.066 1.00 89.25 247 GLU A CA 1
ATOM 1980 C C . GLU A 1 247 ? -39.006 14.681 32.529 1.00 89.25 247 GLU A C 1
ATOM 1982 O O . GLU A 1 247 ? -39.139 15.553 33.388 1.00 89.25 247 GLU A O 1
ATOM 1987 N N . GLU A 1 248 ? -38.907 13.392 32.855 1.00 92.12 248 GLU A N 1
ATOM 1988 C CA . GLU A 1 248 ? -38.956 12.885 34.234 1.00 92.12 248 GLU A CA 1
ATOM 1989 C C . GLU A 1 248 ? -37.806 13.441 35.082 1.00 92.12 248 GLU A C 1
ATOM 1991 O O . GLU A 1 248 ? -38.012 13.930 36.198 1.00 92.12 248 GLU A O 1
ATOM 1996 N N . ARG A 1 249 ? -36.582 13.464 34.539 1.00 90.62 249 ARG A N 1
ATOM 1997 C CA . ARG A 1 249 ? -35.429 14.068 35.219 1.00 90.62 249 ARG A CA 1
ATOM 1998 C C . ARG A 1 249 ? -35.626 15.568 35.445 1.00 90.62 249 ARG A C 1
ATOM 2000 O O . ARG A 1 249 ? -35.258 16.072 36.508 1.00 90.62 249 ARG A O 1
ATOM 2007 N N . ARG A 1 250 ? -36.214 16.286 34.482 1.00 90.19 250 ARG A N 1
ATOM 2008 C CA . ARG A 1 250 ? -36.559 17.711 34.626 1.00 90.19 250 ARG A CA 1
ATOM 2009 C C . ARG A 1 250 ? -37.605 17.920 35.718 1.00 90.19 250 ARG A C 1
ATOM 2011 O O . ARG A 1 250 ? -37.379 18.759 36.587 1.00 90.19 250 ARG A O 1
ATOM 2018 N N . GLN A 1 251 ? -38.665 17.116 35.747 1.00 88.56 251 GLN A N 1
ATOM 2019 C CA . GLN A 1 251 ? -39.698 17.178 36.785 1.00 88.56 251 GLN A CA 1
ATOM 2020 C C . GLN A 1 251 ? -39.138 16.868 38.177 1.00 88.56 251 GLN A C 1
ATOM 2022 O O . GLN A 1 251 ? -39.469 17.549 39.144 1.00 88.56 251 GLN A O 1
ATOM 2027 N N . LEU A 1 252 ? -38.227 15.898 38.298 1.00 90.00 252 LEU A N 1
ATOM 2028 C CA . LEU A 1 252 ? -37.555 15.596 39.565 1.00 90.00 252 LEU A CA 1
ATOM 2029 C C . LEU A 1 252 ? -36.683 16.758 40.050 1.00 90.00 252 LEU A C 1
ATOM 2031 O O . LEU A 1 252 ? -36.645 17.047 41.248 1.00 90.00 252 LEU A O 1
ATOM 2035 N N . ILE A 1 253 ? -35.978 17.434 39.140 1.00 86.25 253 ILE A N 1
ATOM 2036 C CA . ILE A 1 253 ? -35.193 18.629 39.471 1.00 86.25 253 ILE A CA 1
ATOM 2037 C C . ILE A 1 253 ? -36.121 19.769 39.892 1.00 86.25 253 ILE A C 1
ATOM 2039 O O . ILE A 1 253 ? -35.843 20.436 40.886 1.00 86.25 253 ILE A O 1
ATOM 2043 N N . GLU A 1 254 ? -37.229 19.974 39.186 1.00 84.19 254 GLU A N 1
ATOM 2044 C CA . GLU A 1 254 ? -38.208 21.009 39.509 1.00 84.19 254 GLU A CA 1
ATOM 2045 C C . GLU A 1 254 ? -38.888 20.746 40.858 1.00 84.19 254 GLU A C 1
ATOM 2047 O O . GLU A 1 254 ? -38.947 21.643 41.694 1.00 84.19 254 GLU A O 1
ATOM 2052 N N . ALA A 1 255 ? -39.273 19.503 41.150 1.00 87.25 255 ALA A N 1
ATOM 2053 C CA . ALA A 1 255 ? -39.816 19.104 42.445 1.00 87.25 255 ALA A CA 1
ATOM 2054 C C . ALA A 1 255 ? -38.799 19.284 43.586 1.00 87.25 255 ALA A C 1
ATOM 2056 O O . ALA A 1 255 ? -39.164 19.717 44.679 1.00 87.25 255 ALA A O 1
ATOM 2057 N N . LYS A 1 256 ? -37.510 18.993 43.350 1.00 88.12 256 LYS A N 1
ATOM 2058 C CA . LYS A 1 256 ? -36.438 19.271 44.323 1.00 88.12 256 LYS A CA 1
ATOM 2059 C C . LYS A 1 256 ? -36.254 20.772 44.541 1.00 88.12 256 LYS A C 1
ATOM 2061 O O . LYS A 1 256 ? -36.157 21.202 45.684 1.00 88.12 256 LYS A O 1
ATOM 2066 N N . ARG A 1 257 ? -36.249 21.574 43.474 1.00 81.69 257 ARG A N 1
ATOM 2067 C CA . ARG A 1 257 ? -36.147 23.041 43.563 1.00 81.69 257 ARG A CA 1
ATOM 2068 C C . ARG A 1 257 ? -37.339 23.641 44.307 1.00 81.69 257 ARG A C 1
ATOM 2070 O O . ARG A 1 257 ? -37.136 24.466 45.189 1.00 81.69 257 ARG A O 1
ATOM 2077 N N . ARG A 1 258 ? -38.547 23.151 44.029 1.00 82.38 258 ARG A N 1
ATOM 2078 C CA . ARG A 1 258 ? -39.789 23.535 44.707 1.00 82.38 258 ARG A CA 1
ATOM 2079 C C . ARG A 1 258 ? -39.754 23.219 46.206 1.00 82.38 258 ARG A C 1
ATOM 2081 O O . ARG A 1 258 ? -40.127 24.058 47.013 1.00 82.38 258 ARG A O 1
ATOM 2088 N N . LYS A 1 259 ? -39.208 22.062 46.598 1.00 84.94 259 LYS A N 1
ATOM 2089 C CA . LYS A 1 259 ? -39.010 21.700 48.016 1.00 84.94 259 LYS A CA 1
ATOM 2090 C C . LYS A 1 259 ? -37.962 22.555 48.740 1.00 84.94 259 LYS A C 1
ATOM 2092 O O . LYS A 1 259 ? -38.079 22.726 49.946 1.00 84.94 259 LYS A O 1
ATOM 2097 N N . VAL A 1 260 ? -36.938 23.045 48.038 1.00 83.00 260 VAL A N 1
ATOM 2098 C CA . VAL A 1 260 ? -35.827 23.810 48.641 1.00 83.00 260 VAL A CA 1
ATOM 2099 C C . VAL A 1 260 ? -36.142 25.303 48.757 1.00 83.00 260 VAL A C 1
ATOM 2101 O O . VAL A 1 260 ? -35.821 25.901 49.775 1.00 83.00 260 VAL A O 1
ATOM 2104 N N . PHE A 1 261 ? -36.754 25.899 47.730 1.00 76.56 261 PHE A N 1
ATOM 2105 C CA . PHE A 1 261 ? -36.990 27.349 47.651 1.00 76.56 261 PHE A CA 1
ATOM 2106 C C . PHE A 1 261 ? -38.453 27.750 47.918 1.00 76.56 261 PHE A C 1
ATOM 2108 O O . PHE A 1 261 ? -38.755 28.928 48.065 1.00 76.56 261 PHE A O 1
ATOM 2115 N N . GLY A 1 262 ? -39.375 26.787 48.004 1.00 83.69 262 GLY A N 1
ATOM 2116 C CA . GLY A 1 262 ? -40.804 27.059 48.157 1.00 83.69 262 GLY A CA 1
ATOM 2117 C C . GLY A 1 262 ? -41.484 27.502 46.855 1.00 83.69 262 GLY A C 1
ATOM 2118 O O . GLY A 1 262 ? -40.844 27.875 45.867 1.00 83.69 262 GLY A O 1
ATOM 2119 N N . ASP A 1 263 ? -42.814 27.426 46.848 1.00 75.25 263 ASP A N 1
ATOM 2120 C CA . ASP A 1 263 ? -43.635 27.609 45.643 1.00 75.25 263 ASP A CA 1
ATOM 2121 C C . ASP A 1 263 ? -43.624 29.056 45.134 1.00 75.25 263 ASP A C 1
ATOM 2123 O O . ASP A 1 263 ? -43.539 29.292 43.929 1.00 75.25 263 ASP A O 1
ATOM 2127 N N . GLU A 1 264 ? -43.647 30.022 46.050 1.00 75.75 264 GLU A N 1
ATOM 2128 C CA . GLU A 1 264 ? -43.716 31.453 45.734 1.00 75.75 264 GLU A CA 1
ATOM 2129 C C . GLU A 1 264 ? -42.397 31.989 45.155 1.00 75.75 264 GLU A C 1
ATOM 2131 O O . GLU A 1 264 ? -42.397 32.784 44.212 1.00 75.75 264 GLU A O 1
ATOM 2136 N N . GLU A 1 265 ? -41.249 31.526 45.664 1.00 78.12 265 GLU A N 1
ATOM 2137 C CA . GLU A 1 265 ? -39.936 31.947 45.158 1.00 78.12 265 GLU A CA 1
ATOM 2138 C C . GLU A 1 265 ? -39.645 31.330 43.780 1.00 78.12 265 GLU A C 1
ATOM 2140 O O . GLU A 1 265 ? -39.079 31.986 42.901 1.00 78.12 265 GLU A O 1
ATOM 2145 N N . MET A 1 266 ? -40.095 30.090 43.550 1.00 77.44 266 MET A N 1
ATOM 2146 C CA . MET A 1 266 ? -40.020 29.446 42.237 1.00 77.44 266 MET A CA 1
ATOM 2147 C C . MET A 1 266 ? -40.897 30.146 41.197 1.00 77.44 266 MET A C 1
ATOM 2149 O O . MET A 1 266 ? -40.445 30.330 40.069 1.00 77.44 266 MET A O 1
ATOM 2153 N N . GLN A 1 267 ? -42.109 30.581 41.558 1.00 79.38 267 GLN A N 1
ATOM 2154 C CA . GLN A 1 267 ? -42.971 31.352 40.655 1.00 79.38 267 GLN A CA 1
ATOM 2155 C C . GLN A 1 267 ? -42.314 32.672 40.245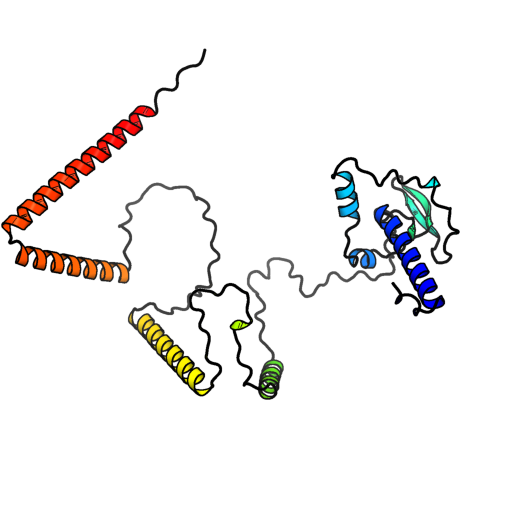 1.00 79.38 267 GLN A C 1
ATOM 2157 O O . GLN A 1 267 ? -42.190 32.930 39.050 1.00 79.38 267 GLN A O 1
ATOM 2162 N N . ARG A 1 268 ? -41.764 33.437 41.198 1.00 83.94 268 ARG A N 1
ATOM 2163 C CA . ARG A 1 268 ? -41.042 34.683 40.887 1.00 83.94 268 ARG A CA 1
ATOM 2164 C C . ARG A 1 268 ? -39.816 34.460 40.005 1.00 83.94 268 ARG A C 1
ATOM 2166 O O . ARG A 1 268 ? -39.576 35.237 39.087 1.00 83.94 268 ARG A O 1
ATOM 2173 N N . ARG A 1 269 ? -39.033 33.401 40.249 1.00 79.69 269 ARG A N 1
ATOM 2174 C CA . ARG A 1 269 ? -37.870 33.067 39.405 1.00 79.69 269 ARG A CA 1
ATOM 2175 C C . ARG A 1 269 ? -38.280 32.604 38.011 1.00 79.69 269 ARG A C 1
ATOM 2177 O O . ARG A 1 269 ? -37.616 32.965 37.045 1.00 79.69 269 ARG A O 1
ATOM 2184 N N . ASN A 1 270 ? -39.363 31.839 37.896 1.00 83.50 270 ASN A N 1
ATOM 2185 C CA . ASN A 1 270 ? -39.900 31.405 36.610 1.00 83.50 270 ASN A CA 1
ATOM 2186 C C . ASN A 1 270 ? -40.469 32.588 35.813 1.00 83.50 270 ASN A C 1
ATOM 2188 O O . ASN A 1 270 ? -40.249 32.664 34.609 1.00 83.50 270 ASN A O 1
ATOM 2192 N N . GLU A 1 271 ? -41.147 33.530 36.469 1.00 86.81 271 GLU A N 1
ATOM 2193 C CA . GLU A 1 271 ? -41.610 34.778 35.854 1.00 86.81 271 GLU A CA 1
ATOM 2194 C C . GLU A 1 271 ? -40.430 35.645 35.414 1.00 86.81 271 GLU A C 1
ATOM 2196 O O . GLU A 1 271 ? -40.372 36.033 34.253 1.00 86.81 271 GLU A O 1
ATOM 2201 N N . ALA A 1 272 ? -39.433 35.858 36.276 1.00 85.69 272 ALA A N 1
ATOM 2202 C CA . ALA A 1 272 ? -38.222 36.598 35.919 1.00 85.69 272 ALA A CA 1
ATOM 2203 C C . ALA A 1 272 ? -37.455 35.946 34.752 1.00 85.69 272 ALA A C 1
ATOM 2205 O O . ALA A 1 272 ? -36.966 36.644 33.868 1.00 85.69 272 ALA A O 1
ATOM 2206 N N . ALA A 1 273 ? -37.382 34.611 34.709 1.00 86.81 273 ALA A N 1
ATOM 2207 C CA . ALA A 1 273 ? -36.774 33.882 33.597 1.00 86.81 273 ALA A CA 1
ATOM 2208 C C . ALA A 1 273 ? -37.586 34.013 32.299 1.00 86.81 273 ALA A C 1
ATOM 2210 O O . ALA A 1 273 ? -36.994 34.119 31.229 1.00 86.81 273 ALA A O 1
ATOM 2211 N N . ARG A 1 274 ? -38.924 34.040 32.381 1.00 88.12 274 ARG A N 1
ATOM 2212 C CA . ARG A 1 274 ? -39.801 34.299 31.228 1.00 88.12 274 ARG A CA 1
ATOM 2213 C C . ARG A 1 274 ? -39.646 35.721 30.700 1.00 88.12 274 ARG A C 1
ATOM 2215 O O . ARG A 1 274 ? -39.553 35.883 29.491 1.00 88.12 274 ARG A O 1
ATOM 2222 N N . PHE A 1 275 ? -39.582 36.719 31.582 1.00 88.69 275 PHE A N 1
ATOM 2223 C CA . PHE A 1 275 ? -39.325 38.106 31.190 1.00 88.69 275 PHE A CA 1
ATOM 2224 C C . PHE A 1 275 ? -37.959 38.245 30.526 1.00 88.69 275 PHE A C 1
ATOM 2226 O O . PHE A 1 275 ? -37.878 38.767 29.424 1.00 88.69 275 PHE A O 1
ATOM 2233 N N . LYS A 1 276 ? -36.914 37.655 31.114 1.00 90.44 276 LYS A N 1
ATOM 2234 C CA . LYS A 1 276 ? -35.581 37.665 30.511 1.00 90.44 276 LYS A CA 1
ATOM 2235 C C . LYS A 1 276 ? -35.545 36.969 29.145 1.00 90.44 276 LYS A C 1
ATOM 2237 O O . LYS A 1 276 ? -34.933 37.486 28.227 1.00 90.44 276 LYS A O 1
ATOM 2242 N N . ALA A 1 277 ? -36.222 35.831 28.989 1.00 89.44 277 ALA A N 1
ATOM 2243 C CA . ALA A 1 277 ? -36.301 35.146 27.698 1.00 89.44 277 ALA A CA 1
ATOM 2244 C C . ALA A 1 277 ? -37.065 35.965 26.641 1.00 89.44 277 ALA A C 1
ATOM 2246 O O . ALA A 1 277 ? -36.719 35.909 25.465 1.00 89.44 277 ALA A O 1
ATOM 2247 N N . ALA A 1 278 ? -38.090 36.722 27.046 1.00 90.31 278 ALA A N 1
ATOM 2248 C CA . ALA A 1 278 ? -38.787 37.648 26.158 1.00 90.31 278 ALA A CA 1
ATOM 2249 C C . ALA A 1 278 ? -37.891 38.835 25.765 1.00 90.31 278 ALA A C 1
ATOM 2251 O O . ALA A 1 278 ? -37.870 39.200 24.594 1.00 90.31 278 ALA A O 1
ATOM 2252 N N . ASP A 1 279 ? -37.120 39.382 26.708 1.00 90.31 279 ASP A N 1
ATOM 2253 C CA . ASP A 1 279 ? -36.153 40.453 26.444 1.00 90.31 279 ASP A CA 1
ATOM 2254 C C . ASP A 1 279 ? -35.029 39.976 25.508 1.00 90.31 279 ASP A C 1
ATOM 2256 O O . ASP A 1 279 ? -34.700 40.663 24.544 1.00 90.31 279 ASP A O 1
ATOM 2260 N N . ASP A 1 280 ? -34.490 38.774 25.739 1.00 90.25 280 ASP A N 1
ATOM 2261 C CA . ASP A 1 280 ? -33.464 38.160 24.890 1.00 90.25 280 ASP A CA 1
ATOM 2262 C C . ASP A 1 280 ? -34.008 37.910 23.465 1.00 90.25 280 ASP A C 1
ATOM 2264 O O . ASP A 1 280 ? -33.329 38.211 22.484 1.00 90.25 280 ASP A O 1
ATOM 2268 N N . PHE A 1 281 ? -35.257 37.441 23.334 1.00 92.12 281 PHE A N 1
ATOM 2269 C CA . PHE A 1 281 ? -35.922 37.259 22.036 1.00 92.12 281 PHE A CA 1
ATOM 2270 C C . PHE A 1 281 ? -36.157 38.588 21.303 1.00 92.12 281 PHE A C 1
ATOM 2272 O O . PHE A 1 281 ? -35.942 38.677 20.096 1.00 92.12 281 PHE A O 1
ATOM 2279 N N . LEU A 1 282 ? -36.582 39.636 22.016 1.00 91.56 282 LEU A N 1
ATOM 2280 C CA . LEU A 1 282 ? -36.755 40.967 21.432 1.00 91.56 282 LEU A CA 1
ATOM 2281 C C . LEU A 1 282 ? -35.416 41.555 20.975 1.00 91.56 282 LEU A C 1
ATOM 2283 O O . LEU A 1 282 ? -35.349 42.117 19.885 1.00 91.56 282 LEU A O 1
ATOM 2287 N N . ALA A 1 283 ? -34.348 41.368 21.751 1.00 89.69 283 ALA A N 1
ATOM 2288 C CA . ALA A 1 283 ? -33.005 41.797 21.374 1.00 89.69 283 ALA A CA 1
ATOM 2289 C C . ALA A 1 283 ? -32.488 41.056 20.128 1.00 89.69 283 ALA A C 1
ATOM 2291 O O . ALA A 1 283 ? -31.874 41.670 19.254 1.00 89.69 283 ALA A O 1
ATOM 2292 N N . GLU A 1 284 ? -32.755 39.753 20.013 1.00 89.56 284 GLU A N 1
ATOM 2293 C CA . GLU A 1 284 ? -32.410 38.960 18.827 1.00 89.56 284 GLU A CA 1
ATOM 2294 C C . GLU A 1 284 ? -33.183 39.443 17.587 1.00 89.56 284 GLU A C 1
ATOM 2296 O O . GLU A 1 284 ? -32.598 39.652 16.522 1.00 89.56 284 GLU A O 1
ATOM 2301 N N . LEU A 1 285 ? -34.476 39.742 17.744 1.00 88.62 285 LEU A N 1
ATOM 2302 C CA . LEU A 1 285 ? -35.323 40.271 16.675 1.00 88.62 285 LEU A CA 1
ATOM 2303 C C . LEU A 1 285 ? -34.892 41.684 16.235 1.00 88.62 285 LEU A C 1
ATOM 2305 O O . LEU A 1 285 ? -34.894 42.000 15.044 1.00 88.62 285 LEU A O 1
ATOM 2309 N N . GLU A 1 286 ? -34.465 42.532 17.175 1.00 87.50 286 GLU A N 1
ATOM 2310 C CA . GLU A 1 286 ? -33.879 43.845 16.881 1.00 87.50 286 GLU A CA 1
ATOM 2311 C C . GLU A 1 286 ? -32.562 43.726 16.102 1.00 87.50 286 GLU A C 1
ATOM 2313 O O . GLU A 1 286 ? -32.354 44.457 15.128 1.00 87.50 286 GLU A O 1
ATOM 2318 N N . GLN A 1 287 ? -31.687 42.785 16.476 1.00 85.25 287 GLN A N 1
ATOM 2319 C CA . GLN A 1 287 ? -30.452 42.507 15.736 1.00 85.25 287 GLN A CA 1
ATOM 2320 C C . GLN A 1 287 ? -30.741 42.013 14.316 1.00 85.25 287 GLN A C 1
ATOM 2322 O O . GLN A 1 287 ? -30.086 42.457 13.365 1.00 85.25 287 GLN A O 1
ATOM 2327 N N . GLU A 1 288 ? -31.749 41.158 14.143 1.00 85.00 288 GLU A N 1
ATOM 2328 C CA . GLU A 1 288 ? -32.159 40.668 12.829 1.00 85.00 288 GLU A CA 1
ATOM 2329 C C . GLU A 1 288 ? -32.681 41.816 11.945 1.00 85.00 288 GLU A C 1
ATOM 2331 O O . GLU A 1 288 ? -32.236 41.974 10.803 1.00 85.00 288 GLU A O 1
ATOM 2336 N N . ILE A 1 289 ? -33.533 42.696 12.483 1.00 83.19 289 ILE A N 1
ATOM 2337 C CA . ILE A 1 289 ? -34.048 43.878 11.770 1.00 83.19 289 ILE A CA 1
ATOM 2338 C C . ILE A 1 289 ? -32.912 44.848 11.393 1.00 83.19 289 ILE A C 1
ATOM 2340 O O . ILE A 1 289 ? -32.854 45.321 10.252 1.00 83.19 289 ILE A O 1
ATOM 2344 N N . LEU A 1 290 ? -31.970 45.112 12.307 1.00 77.06 290 LEU A N 1
ATOM 2345 C CA . LEU A 1 290 ? -30.802 45.972 12.063 1.00 77.06 290 LEU A CA 1
ATOM 2346 C C . LEU A 1 290 ? -29.848 45.387 11.010 1.00 77.06 290 LEU A C 1
ATOM 2348 O O . LEU A 1 290 ? -29.285 46.133 10.202 1.00 77.06 290 LEU A O 1
ATOM 2352 N N . SER A 1 291 ? -29.682 44.062 10.981 1.00 72.25 291 SER A N 1
ATOM 2353 C CA . SER A 1 291 ? -28.863 43.373 9.978 1.00 72.25 291 SER A CA 1
ATOM 2354 C C . SER A 1 291 ? -29.484 43.447 8.576 1.00 72.25 291 SER A C 1
ATOM 2356 O O . SER A 1 291 ? -28.782 43.686 7.592 1.00 72.25 291 SER A O 1
ATOM 2358 N N . LYS A 1 292 ? -30.818 43.367 8.482 1.00 70.25 292 LYS A N 1
ATOM 2359 C CA . LYS A 1 292 ? -31.578 43.443 7.224 1.00 70.25 292 LYS A CA 1
ATOM 2360 C C . LYS A 1 292 ? -31.620 44.863 6.638 1.00 70.25 292 LYS A C 1
ATOM 2362 O O . LYS A 1 292 ? -31.727 45.023 5.423 1.00 70.25 292 LYS A O 1
ATOM 2367 N N . GLY A 1 293 ? -31.473 45.893 7.478 1.00 60.41 293 GLY A N 1
ATOM 2368 C CA . GLY A 1 293 ? -31.409 47.305 7.074 1.00 60.41 293 GLY A CA 1
ATOM 2369 C C . GLY A 1 293 ? -30.083 47.750 6.435 1.00 60.41 293 GLY A C 1
ATOM 2370 O O . GLY A 1 293 ? -30.074 48.701 5.657 1.00 60.41 293 GLY A O 1
ATOM 2371 N N . LYS A 1 294 ? -28.964 47.054 6.690 1.00 60.28 294 LYS A N 1
ATOM 2372 C CA . LYS A 1 294 ? -27.630 47.412 6.153 1.00 60.28 294 LYS A CA 1
ATOM 2373 C C . LYS A 1 294 ? -27.349 46.911 4.724 1.00 60.28 294 LYS A C 1
ATOM 2375 O O . LYS A 1 294 ? -26.320 47.259 4.156 1.00 60.28 294 LYS A O 1
ATOM 2380 N N . GLY A 1 295 ? -28.260 46.146 4.112 1.00 53.69 295 GLY A N 1
ATOM 2381 C CA . GLY A 1 295 ? -28.088 45.552 2.774 1.00 53.69 295 GLY A CA 1
ATOM 2382 C C . GLY A 1 295 ? -28.546 46.397 1.570 1.00 53.69 295 GLY A C 1
ATOM 2383 O O . GLY A 1 295 ? -28.418 45.943 0.436 1.00 53.69 295 GLY A O 1
ATOM 2384 N N . LYS A 1 296 ? -29.084 47.612 1.766 1.00 51.06 296 LYS A N 1
ATOM 2385 C CA . LYS A 1 296 ? -29.551 48.502 0.678 1.00 51.06 296 LYS A CA 1
ATOM 2386 C C . LYS A 1 296 ? -28.889 49.885 0.737 1.00 51.06 296 LYS A C 1
ATOM 2388 O O . LYS A 1 296 ? -29.550 50.898 0.918 1.00 51.06 296 LYS A O 1
ATOM 2393 N N . ALA A 1 297 ? -27.575 49.935 0.552 1.00 51.12 297 ALA A N 1
ATOM 2394 C CA . ALA A 1 297 ? -26.873 51.164 0.181 1.00 51.12 297 ALA A CA 1
ATOM 2395 C C . ALA A 1 297 ? -25.701 50.814 -0.748 1.00 51.12 297 ALA A C 1
ATOM 2397 O O . ALA A 1 297 ? -24.546 50.815 -0.341 1.00 51.12 297 ALA A O 1
ATOM 2398 N N . LYS A 1 298 ? -26.014 50.457 -2.001 1.00 45.34 298 LYS A N 1
ATOM 2399 C CA . LYS A 1 298 ? -25.032 50.426 -3.091 1.00 45.34 298 LYS A CA 1
ATOM 2400 C C . LYS A 1 298 ? -25.108 51.787 -3.784 1.00 45.34 298 LYS A C 1
ATOM 2402 O O . LYS A 1 298 ? -26.098 52.089 -4.446 1.00 45.34 298 LYS A O 1
ATOM 2407 N N . SER A 1 299 ? -24.116 52.630 -3.524 1.00 41.03 299 SER A N 1
ATOM 2408 C CA . SER A 1 299 ? -23.893 53.916 -4.187 1.00 41.03 299 SER A CA 1
ATOM 2409 C C . SER A 1 299 ? -23.686 53.721 -5.698 1.00 41.03 299 SER A C 1
ATOM 2411 O O . SER A 1 299 ? -23.011 52.762 -6.077 1.00 41.03 299 SER A O 1
ATOM 2413 N N . PRO A 1 300 ? -24.231 54.593 -6.565 1.00 52.19 300 PRO A N 1
ATOM 2414 C CA . PRO A 1 300 ? -23.871 54.614 -7.977 1.00 52.19 300 PRO A CA 1
ATOM 2415 C C . PRO A 1 300 ? -22.522 55.329 -8.146 1.00 52.19 300 PRO A C 1
ATOM 2417 O O . PRO A 1 300 ? -22.382 56.483 -7.745 1.00 52.19 300 PRO A O 1
ATOM 2420 N N . GLU A 1 301 ? -21.531 54.634 -8.700 1.00 49.84 301 GLU A N 1
ATOM 2421 C CA . GLU A 1 301 ? -20.282 55.243 -9.164 1.00 49.84 301 GLU A CA 1
ATOM 2422 C C . GLU A 1 301 ? -20.541 56.044 -10.448 1.00 49.84 301 GLU A C 1
ATOM 2424 O O . GLU A 1 301 ? -21.232 55.584 -11.361 1.00 49.84 301 GLU A O 1
ATOM 2429 N N . SER A 1 302 ? -20.005 57.262 -10.450 1.00 42.75 302 SER A N 1
ATOM 2430 C CA . SER A 1 302 ? -19.820 58.177 -11.578 1.00 42.75 302 SER A CA 1
ATOM 2431 C C . SER A 1 302 ? -18.449 57.983 -12.205 1.00 42.75 302 SER A C 1
ATOM 2433 O O . SER A 1 302 ? -17.497 57.886 -11.396 1.00 42.75 302 SER A O 1
#

Radius of gyration: 40.03 Å; chains: 1; bounding box: 92×88×97 Å